Protein AF-A0A345RDY0-F1 (afdb_monomer)

pLDDT: mean 79.6, std 12.03, range [40.62, 91.75]

Secondary structure (DSSP, 8-state):
--SS----TTTTT---BTTBS-HHHHHHHHHHHHHHHHHHHHHH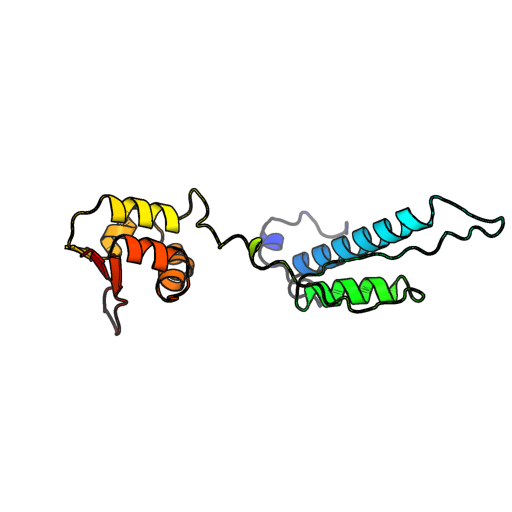TT-B-STT--B--------PPSSHHHHHHHHHHHHH-TT-----------GGGS---PPPTTSHHHHHHHHHHHSPSEEEEHHHHHHHTT--HHHIIIIIHHHHH-TTSHHHHHHHHTTEEEE---STTPPPEEEE-

Sequence (181 aa):
MAFRGRQEDEWFREPEFEEHADVRGEMQIRQISVSVIQAINRVQCRKVIDSAGNCSPTDVFILLPEGVAGEAVLHAIEMEMPHIRTKDWGFVLDESLKQKSKIRKGSAHEALLAYMQNQSPGEYAVAKIKSDLDLSDSLWKESVAKALRVADHPLTKDLATIKVNYIAGRGRGAKSRMVKL

Radius of gyration: 25.64 Å; Cα contacts (8 Å, |Δi|>4): 141; chains: 1; bounding box: 56×41×73 Å

Nearest PDB structures (foldseek):
  3gw6-assembly2_D  TM=1.322E-01  e=7.631E+00  Escherichia phage K1F

Structure (mmCIF, N/CA/C/O backbone):
data_AF-A0A345RDY0-F1
#
_entry.id   AF-A0A345RDY0-F1
#
loop_
_atom_site.group_PDB
_atom_site.id
_atom_site.type_symbol
_atom_site.label_atom_id
_atom_site.label_alt_id
_atom_site.label_comp_id
_atom_site.label_asym_id
_atom_site.label_entity_id
_atom_site.label_seq_id
_atom_site.pdbx_PDB_ins_code
_atom_site.Cartn_x
_atom_site.Cartn_y
_atom_site.Cartn_z
_atom_site.occupancy
_atom_site.B_iso_or_equiv
_atom_site.auth_seq_id
_atom_site.auth_comp_id
_atom_site.auth_asym_id
_atom_site.auth_atom_id
_atom_site.pdbx_PDB_model_num
ATOM 1 N N . MET A 1 1 ? 22.929 -21.747 -1.534 1.00 45.03 1 MET A N 1
ATOM 2 C CA . MET A 1 1 ? 22.051 -21.763 -0.340 1.00 45.03 1 MET A CA 1
ATOM 3 C C . MET A 1 1 ? 21.720 -23.203 0.087 1.00 45.03 1 MET A C 1
ATOM 5 O O . MET A 1 1 ? 20.557 -23.551 0.193 1.00 45.03 1 MET A O 1
ATOM 9 N N . ALA A 1 2 ? 22.723 -24.063 0.307 1.00 40.62 2 ALA A N 1
ATOM 10 C CA . ALA A 1 2 ? 22.503 -25.486 0.634 1.00 40.62 2 ALA A CA 1
ATOM 11 C C . ALA A 1 2 ? 23.371 -25.979 1.810 1.00 40.62 2 ALA A C 1
ATOM 13 O O . ALA A 1 2 ? 23.590 -27.174 1.957 1.00 40.62 2 ALA A O 1
ATOM 14 N N . PHE A 1 3 ? 23.906 -25.057 2.621 1.00 47.41 3 PHE A N 1
ATOM 15 C CA . PHE A 1 3 ? 24.917 -25.369 3.644 1.00 47.41 3 PHE A CA 1
ATOM 16 C C . PHE A 1 3 ? 24.537 -24.981 5.077 1.00 47.41 3 PHE A C 1
ATOM 18 O O . PHE A 1 3 ? 25.371 -25.055 5.974 1.00 47.41 3 PHE A O 1
ATOM 25 N N . ARG A 1 4 ? 23.284 -24.600 5.335 1.00 49.41 4 ARG A N 1
ATOM 26 C CA . ARG A 1 4 ? 22.759 -24.503 6.702 1.00 49.41 4 ARG A CA 1
ATOM 27 C C . ARG A 1 4 ? 21.483 -25.325 6.755 1.00 49.41 4 ARG A C 1
ATOM 29 O O . ARG A 1 4 ? 20.698 -25.266 5.814 1.00 49.41 4 ARG A O 1
ATOM 36 N N . GLY A 1 5 ? 21.375 -26.169 7.780 1.00 53.00 5 GLY A N 1
ATOM 37 C CA . GLY A 1 5 ? 20.290 -27.132 7.959 1.00 53.00 5 GLY A CA 1
ATOM 38 C C . GLY A 1 5 ? 18.901 -26.493 7.950 1.00 53.00 5 GLY A C 1
ATOM 39 O O . GLY A 1 5 ? 18.753 -25.287 7.779 1.00 53.00 5 GLY A O 1
ATOM 40 N N . ARG A 1 6 ? 17.881 -27.340 8.112 1.00 46.56 6 ARG A N 1
ATOM 41 C CA . ARG A 1 6 ? 16.455 -27.000 8.027 1.00 46.56 6 ARG A CA 1
ATOM 42 C C . ARG A 1 6 ? 16.152 -25.667 8.735 1.00 46.56 6 ARG A C 1
ATOM 44 O O . ARG A 1 6 ? 16.145 -25.610 9.957 1.00 46.56 6 ARG A O 1
ATOM 51 N N . GLN A 1 7 ? 15.943 -24.611 7.948 1.00 55.53 7 GLN A N 1
ATOM 52 C CA . GLN A 1 7 ? 15.520 -23.307 8.451 1.00 55.53 7 GLN A CA 1
ATOM 53 C C . GLN A 1 7 ? 14.081 -23.459 8.947 1.00 55.53 7 GLN A C 1
ATOM 55 O O . GLN A 1 7 ? 13.186 -23.767 8.160 1.00 55.53 7 GLN A O 1
ATOM 60 N N . GLU A 1 8 ? 13.877 -23.346 10.255 1.00 58.59 8 GLU A N 1
ATOM 61 C CA . GLU A 1 8 ? 12.541 -23.332 10.849 1.00 58.59 8 GLU A CA 1
ATOM 62 C C . GLU A 1 8 ? 11.880 -21.957 10.643 1.00 58.59 8 GLU A C 1
ATOM 64 O O . GLU A 1 8 ? 12.562 -20.960 10.389 1.00 58.59 8 GLU A O 1
ATOM 69 N N . ASP A 1 9 ? 10.546 -21.901 10.749 1.00 59.69 9 ASP A N 1
ATOM 70 C CA . ASP A 1 9 ? 9.697 -20.727 10.458 1.00 59.69 9 ASP A CA 1
ATOM 71 C C . ASP A 1 9 ? 10.042 -19.461 11.274 1.00 59.69 9 ASP A C 1
ATOM 73 O O . ASP A 1 9 ? 9.523 -18.376 11.004 1.00 59.69 9 ASP A O 1
ATOM 77 N N . GLU A 1 10 ? 10.916 -19.577 12.271 1.00 55.78 10 GLU A N 1
ATOM 78 C CA . GLU A 1 10 ? 11.433 -18.475 13.081 1.00 55.78 10 GLU A CA 1
ATOM 79 C C . GLU A 1 10 ? 12.288 -17.501 12.251 1.00 55.78 10 GLU A C 1
ATOM 81 O O . GLU A 1 10 ? 12.137 -16.289 12.383 1.00 55.78 10 GLU A O 1
ATOM 86 N N . TRP A 1 11 ? 13.044 -18.007 11.269 1.00 54.62 11 TRP A N 1
ATOM 87 C CA . TRP A 1 11 ? 13.773 -17.187 10.288 1.00 54.62 11 TRP A CA 1
ATOM 88 C C . TRP A 1 11 ? 12.846 -16.264 9.478 1.00 54.62 11 TRP A C 1
ATOM 90 O O . TRP A 1 11 ? 13.203 -15.145 9.124 1.00 54.62 11 TRP A O 1
ATOM 100 N N . PHE A 1 12 ? 11.614 -16.701 9.196 1.00 57.06 12 PHE A N 1
ATOM 101 C CA . PHE A 1 12 ? 10.635 -15.869 8.490 1.00 57.06 12 PHE A CA 1
ATOM 102 C C . PHE A 1 12 ? 10.115 -14.695 9.331 1.00 57.06 12 PHE A C 1
ATOM 104 O O . PHE A 1 12 ? 9.512 -13.777 8.762 1.00 57.06 12 PHE A O 1
ATOM 111 N N . ARG A 1 13 ? 10.299 -14.735 10.659 1.00 57.62 13 ARG A N 1
ATOM 112 C CA . ARG A 1 13 ? 9.854 -13.697 11.601 1.00 57.62 13 ARG A CA 1
ATOM 113 C C . ARG A 1 13 ? 10.919 -12.628 11.852 1.00 57.62 1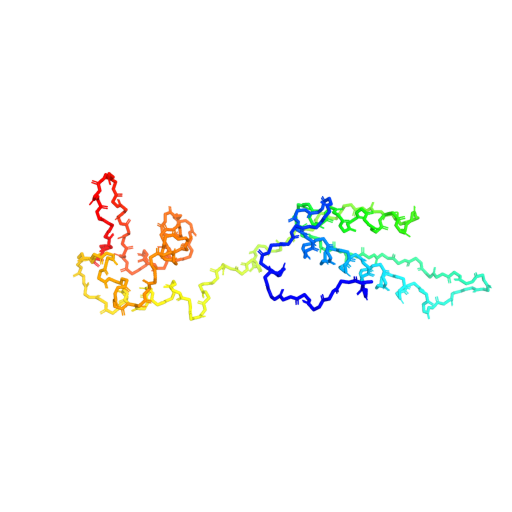3 ARG A C 1
ATOM 115 O O . ARG A 1 13 ? 10.545 -11.517 12.212 1.00 57.62 13 ARG A O 1
ATOM 122 N N . GLU A 1 14 ? 12.189 -12.934 11.596 1.00 61.53 14 GLU A N 1
ATOM 123 C CA . GLU A 1 14 ? 13.332 -12.026 11.750 1.00 61.53 14 GLU A CA 1
ATOM 124 C C . GLU A 1 14 ? 14.102 -11.942 10.417 1.00 61.53 14 GLU A C 1
ATOM 126 O O . GLU A 1 14 ? 15.042 -12.699 10.192 1.00 61.53 14 GLU A O 1
ATOM 131 N N . PRO A 1 15 ? 13.688 -11.063 9.483 1.00 60.12 15 PRO A N 1
ATOM 132 C CA . PRO A 1 15 ? 14.211 -11.029 8.116 1.00 60.12 15 PRO A CA 1
ATOM 133 C C . PRO A 1 15 ? 15.573 -10.323 7.987 1.00 60.12 15 PRO A C 1
ATOM 135 O O . PRO A 1 15 ? 15.928 -9.918 6.879 1.00 60.12 15 PRO A O 1
ATOM 138 N N . GLU A 1 16 ? 16.323 -10.160 9.079 1.00 62.09 16 GLU A N 1
ATOM 139 C CA . GLU A 1 16 ? 17.667 -9.580 9.057 1.00 62.09 16 GLU A CA 1
ATOM 140 C C . GLU A 1 16 ? 18.68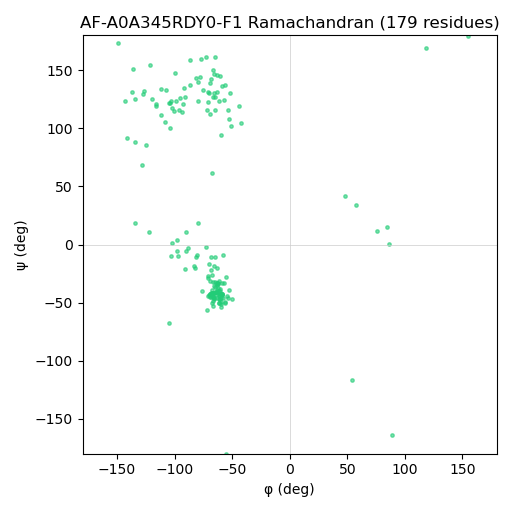8 -10.637 8.607 1.00 62.09 16 GLU A C 1
ATOM 142 O O . GLU A 1 16 ? 18.818 -11.705 9.208 1.00 62.09 16 GLU A O 1
ATOM 147 N N . PHE A 1 17 ? 19.440 -10.353 7.544 1.00 62.75 17 PHE A N 1
ATOM 148 C CA . PHE A 1 17 ? 20.533 -11.213 7.084 1.00 62.75 17 PHE A CA 1
ATOM 149 C C . PHE A 1 17 ? 21.690 -10.370 6.572 1.00 62.75 17 PHE A C 1
ATOM 151 O O . PHE A 1 17 ? 21.535 -9.598 5.625 1.00 62.75 17 PHE A O 1
ATOM 158 N N . GLU A 1 18 ? 22.865 -10.588 7.158 1.00 71.62 18 GLU A N 1
ATOM 159 C CA . GLU A 1 18 ? 24.101 -9.889 6.794 1.00 71.62 18 GLU A CA 1
ATOM 160 C C . GLU A 1 18 ? 23.914 -8.361 6.847 1.00 71.62 18 GLU A C 1
ATOM 162 O O . GLU A 1 18 ? 23.659 -7.823 7.921 1.00 71.62 18 GLU A O 1
ATOM 167 N N . GLU A 1 19 ? 24.035 -7.659 5.720 1.00 71.44 19 GLU A N 1
ATOM 168 C CA . GLU A 1 19 ? 23.883 -6.198 5.636 1.00 71.44 19 GLU A CA 1
ATOM 169 C C . GLU A 1 19 ? 22.428 -5.750 5.398 1.00 71.44 19 GLU A C 1
ATOM 171 O O . GLU A 1 19 ? 22.141 -4.553 5.348 1.00 71.44 19 GLU A O 1
ATOM 176 N N . HIS A 1 20 ? 21.492 -6.690 5.240 1.00 66.88 20 HIS A N 1
ATOM 177 C CA . HIS A 1 20 ? 20.107 -6.401 4.879 1.00 66.88 20 HIS A CA 1
ATOM 178 C C . HIS A 1 20 ? 19.179 -6.494 6.092 1.00 66.88 20 HIS A C 1
ATOM 180 O O . HIS A 1 20 ? 18.988 -7.569 6.657 1.00 66.88 20 HIS A O 1
ATOM 186 N N . ALA A 1 21 ? 18.546 -5.369 6.437 1.00 67.88 21 ALA A N 1
ATOM 187 C CA . ALA A 1 21 ? 17.558 -5.292 7.516 1.00 67.88 21 ALA A CA 1
ATOM 188 C C . ALA A 1 21 ? 16.226 -6.000 7.178 1.00 67.88 21 ALA A C 1
ATOM 190 O O . ALA A 1 21 ? 15.519 -6.463 8.067 1.00 67.88 21 ALA A O 1
ATOM 191 N N . ASP A 1 22 ? 15.876 -6.091 5.889 1.00 75.44 22 ASP A N 1
ATOM 192 C CA . ASP A 1 22 ? 14.719 -6.851 5.403 1.00 75.44 22 ASP A CA 1
ATOM 193 C C . ASP A 1 22 ? 15.053 -7.548 4.080 1.00 75.44 22 ASP A C 1
ATOM 195 O O . ASP A 1 22 ? 14.876 -7.017 2.980 1.00 75.44 22 ASP A O 1
ATOM 199 N N . VAL A 1 23 ? 15.520 -8.786 4.190 1.00 77.19 23 VAL A N 1
ATOM 200 C CA . VAL A 1 23 ? 15.872 -9.622 3.036 1.00 77.19 23 VAL A CA 1
ATOM 201 C C . VAL A 1 23 ? 14.674 -9.89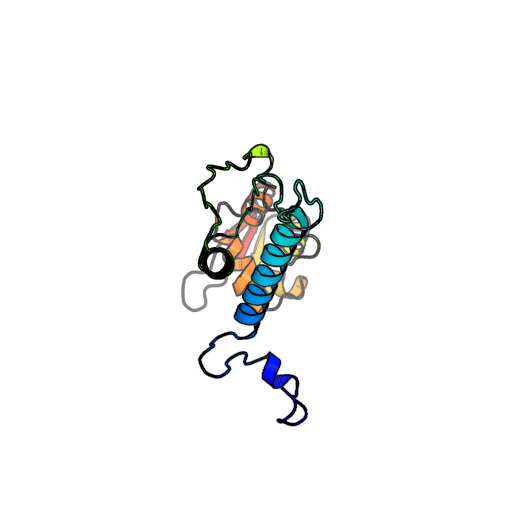4 2.141 1.00 77.19 23 VAL A C 1
ATOM 203 O O . VAL A 1 23 ? 14.834 -10.050 0.932 1.00 77.19 23 VAL A O 1
ATOM 206 N N . ARG A 1 24 ? 13.462 -9.975 2.700 1.00 78.38 24 ARG A N 1
ATOM 207 C CA . ARG A 1 24 ? 12.269 -10.289 1.908 1.00 78.38 24 ARG A CA 1
ATOM 208 C C . ARG A 1 24 ? 11.918 -9.117 1.006 1.00 78.38 24 ARG A C 1
ATOM 210 O O . ARG A 1 24 ? 11.652 -9.340 -0.176 1.00 78.38 24 ARG A O 1
ATOM 217 N N . GLY A 1 25 ? 11.966 -7.901 1.549 1.00 78.69 25 GLY A N 1
ATOM 218 C CA . GLY A 1 25 ? 11.811 -6.669 0.781 1.00 78.69 25 GLY A CA 1
ATOM 219 C C . GLY A 1 25 ? 12.836 -6.578 -0.350 1.00 78.69 25 GLY A C 1
ATOM 220 O O . GLY A 1 25 ? 12.466 -6.406 -1.512 1.00 78.69 25 GLY A O 1
ATOM 221 N N . GLU A 1 26 ? 14.110 -6.814 -0.037 1.00 80.88 26 GLU A N 1
ATOM 222 C CA . GLU A 1 26 ? 15.203 -6.805 -1.017 1.00 80.88 26 GLU A CA 1
ATOM 223 C C . GLU A 1 26 ? 15.033 -7.862 -2.118 1.00 80.88 26 GLU A C 1
ATOM 225 O O . GLU A 1 26 ? 15.143 -7.563 -3.310 1.00 80.88 26 GLU A O 1
ATOM 230 N N . MET A 1 27 ? 14.711 -9.107 -1.753 1.00 83.94 27 MET A N 1
ATOM 231 C CA . MET A 1 27 ? 14.458 -10.176 -2.724 1.00 83.94 27 MET A CA 1
ATOM 232 C C . MET A 1 27 ? 13.275 -9.841 -3.633 1.00 83.94 27 MET A C 1
ATOM 234 O O . MET A 1 27 ? 13.337 -10.099 -4.837 1.00 83.94 27 MET A O 1
ATOM 238 N N . GLN A 1 28 ? 12.215 -9.249 -3.081 1.00 85.81 28 GLN A N 1
ATOM 239 C CA . GLN A 1 28 ? 11.047 -8.842 -3.851 1.00 85.81 28 GLN A CA 1
ATOM 240 C C . GLN A 1 28 ? 11.394 -7.737 -4.854 1.00 85.81 28 GLN A C 1
ATOM 242 O O . GLN A 1 28 ? 11.025 -7.849 -6.024 1.00 85.81 28 GLN A O 1
ATOM 247 N N . ILE A 1 29 ? 12.140 -6.711 -4.434 1.00 85.81 29 ILE A N 1
ATOM 248 C CA . ILE A 1 29 ? 12.603 -5.632 -5.319 1.00 85.81 29 ILE A CA 1
ATOM 249 C C . ILE A 1 29 ? 13.464 -6.209 -6.444 1.00 85.81 29 ILE A C 1
ATOM 251 O O . ILE A 1 29 ? 13.177 -5.974 -7.616 1.00 85.81 29 ILE A O 1
ATOM 255 N N . ARG A 1 30 ? 14.455 -7.049 -6.118 1.00 86.12 30 ARG A N 1
ATOM 256 C CA . ARG A 1 30 ? 15.316 -7.693 -7.124 1.00 86.12 30 ARG A CA 1
ATOM 257 C C . ARG A 1 30 ? 14.519 -8.538 -8.112 1.00 86.12 30 ARG A C 1
ATOM 259 O O . ARG A 1 30 ? 14.774 -8.484 -9.314 1.00 86.12 30 ARG A O 1
ATOM 266 N N . GLN A 1 31 ? 13.542 -9.305 -7.631 1.00 89.38 31 GLN A N 1
ATOM 267 C CA . GLN A 1 31 ? 12.686 -10.114 -8.494 1.00 89.38 31 GLN A CA 1
ATOM 268 C C . GLN A 1 31 ? 11.858 -9.246 -9.451 1.00 89.38 31 GLN A C 1
ATOM 270 O O . GLN A 1 31 ? 11.723 -9.597 -10.629 1.00 89.38 31 GLN A O 1
ATOM 275 N N . ILE A 1 32 ? 11.319 -8.122 -8.968 1.00 88.62 32 ILE A N 1
ATOM 276 C CA . ILE A 1 32 ? 10.601 -7.152 -9.803 1.00 88.62 32 ILE A CA 1
ATOM 277 C C . ILE A 1 32 ? 11.548 -6.586 -10.865 1.00 88.62 32 ILE A C 1
ATOM 279 O O . ILE A 1 32 ? 11.218 -6.664 -12.048 1.00 88.62 32 ILE A O 1
ATOM 283 N N . SER A 1 33 ? 12.738 -6.116 -10.480 1.00 89.19 33 SER A N 1
ATOM 284 C CA . SER A 1 33 ? 13.732 -5.564 -11.410 1.00 89.19 33 SER A CA 1
ATOM 285 C C . SER A 1 33 ? 14.097 -6.552 -12.517 1.00 89.19 33 SER A C 1
ATOM 287 O O . SER A 1 33 ? 13.979 -6.227 -13.698 1.00 89.19 33 SER A O 1
ATOM 289 N N . VAL A 1 34 ? 14.445 -7.795 -12.161 1.00 91.75 34 VAL A N 1
ATOM 290 C CA . VAL A 1 34 ? 14.760 -8.850 -13.141 1.00 91.75 34 VAL A CA 1
ATOM 291 C C . VAL A 1 34 ? 13.574 -9.101 -14.070 1.00 91.75 34 VAL A C 1
ATOM 293 O O . VAL A 1 34 ? 13.753 -9.217 -15.281 1.00 91.75 34 VAL A O 1
ATOM 296 N N . SER A 1 35 ? 12.355 -9.162 -13.534 1.00 90.62 35 SER A N 1
ATOM 297 C CA . SER A 1 35 ? 11.156 -9.412 -14.341 1.00 90.62 35 SER A CA 1
ATOM 298 C C . SER A 1 35 ? 10.893 -8.289 -15.346 1.00 90.62 35 SER A C 1
ATOM 300 O O . SER A 1 35 ? 10.559 -8.570 -16.498 1.00 90.62 35 SER A O 1
ATOM 302 N N . VAL A 1 36 ? 11.084 -7.031 -14.937 1.00 89.38 36 VAL A N 1
ATOM 303 C CA . VAL A 1 36 ? 10.930 -5.856 -15.806 1.00 89.38 36 VAL A CA 1
ATOM 304 C C . VAL A 1 36 ? 12.001 -5.843 -16.896 1.00 89.38 36 VAL A C 1
ATOM 306 O O . VAL A 1 36 ? 11.656 -5.744 -18.071 1.00 89.38 36 VAL A O 1
ATOM 309 N N . ILE A 1 37 ? 13.275 -6.038 -16.546 1.00 89.19 37 ILE A N 1
ATOM 310 C CA . ILE A 1 37 ? 14.384 -6.096 -17.516 1.00 89.19 37 ILE A CA 1
ATOM 311 C C . ILE A 1 37 ? 14.140 -7.204 -18.545 1.00 89.19 37 ILE A C 1
ATOM 313 O O . ILE A 1 37 ? 14.245 -6.991 -19.753 1.00 89.19 37 ILE A O 1
ATOM 317 N N . GLN A 1 38 ? 13.735 -8.391 -18.086 1.00 88.88 38 GLN A N 1
ATOM 318 C CA . GLN A 1 38 ? 13.397 -9.502 -18.973 1.00 88.88 38 GLN A CA 1
ATOM 319 C C . GLN A 1 38 ? 12.195 -9.185 -19.869 1.00 88.88 38 GLN A C 1
ATOM 321 O O . GLN A 1 38 ? 12.165 -9.618 -21.021 1.00 88.88 38 GLN A O 1
ATOM 326 N N . ALA A 1 39 ? 11.207 -8.431 -19.382 1.00 88.56 39 ALA A N 1
ATOM 327 C CA . ALA A 1 39 ? 10.090 -7.979 -20.203 1.00 88.56 39 ALA A CA 1
ATOM 328 C C . ALA A 1 39 ? 10.552 -7.009 -21.303 1.00 88.56 39 ALA A C 1
ATOM 330 O O . ALA A 1 39 ? 10.200 -7.223 -22.463 1.00 88.56 39 ALA A O 1
ATOM 331 N N . ILE A 1 40 ? 11.392 -6.019 -20.973 1.00 86.56 40 ILE A N 1
ATOM 332 C CA . ILE A 1 40 ? 11.962 -5.069 -21.944 1.00 86.56 40 ILE A CA 1
ATOM 333 C C . ILE A 1 40 ? 12.769 -5.826 -23.011 1.00 86.56 40 ILE A C 1
ATOM 335 O O . ILE A 1 40 ? 12.497 -5.700 -24.208 1.00 86.56 40 ILE A O 1
ATOM 339 N N . ASN A 1 41 ? 13.684 -6.702 -22.586 1.00 83.38 41 ASN A N 1
ATOM 340 C CA . ASN A 1 41 ? 14.509 -7.501 -23.494 1.00 83.38 41 ASN A CA 1
ATOM 341 C C . ASN A 1 41 ? 13.666 -8.438 -24.374 1.00 83.38 41 ASN A C 1
ATOM 343 O O . ASN A 1 41 ? 13.981 -8.648 -25.541 1.00 83.38 41 ASN A O 1
ATOM 347 N N . ARG A 1 42 ? 12.546 -8.977 -23.873 1.00 82.75 42 ARG A N 1
ATOM 348 C CA . ARG A 1 42 ? 11.642 -9.815 -24.683 1.00 82.75 42 ARG A CA 1
ATOM 349 C C . ARG A 1 42 ? 10.903 -9.041 -25.767 1.00 82.75 42 ARG A C 1
ATOM 351 O O . ARG A 1 42 ? 10.594 -9.646 -26.794 1.00 82.75 42 ARG A O 1
ATOM 358 N N . VAL A 1 43 ? 10.601 -7.761 -25.549 1.00 75.88 43 VAL A N 1
ATOM 359 C CA . VAL A 1 43 ? 10.019 -6.905 -26.595 1.00 75.88 43 VAL A CA 1
ATOM 360 C C . VAL A 1 43 ? 11.056 -6.648 -27.688 1.00 75.88 43 VAL A C 1
ATOM 362 O O . VAL A 1 43 ? 10.731 -6.773 -28.867 1.00 75.88 43 VAL A O 1
ATOM 365 N N . GLN A 1 44 ? 12.310 -6.388 -27.305 1.00 66.25 44 GLN A N 1
ATOM 366 C CA . GLN A 1 44 ? 13.395 -6.114 -28.246 1.00 66.25 44 GLN A CA 1
ATOM 367 C C . GLN A 1 44 ? 13.839 -7.373 -29.013 1.00 66.25 44 GLN A C 1
ATOM 369 O O . GLN A 1 44 ? 13.768 -7.401 -30.235 1.00 66.25 44 GLN A O 1
ATOM 374 N N . CYS A 1 45 ? 14.244 -8.456 -28.349 1.00 63.25 45 CYS A N 1
ATOM 375 C CA . CYS A 1 45 ? 14.987 -9.563 -28.978 1.00 63.25 45 CYS A CA 1
ATOM 376 C C . CYS A 1 45 ? 14.186 -10.486 -29.921 1.00 63.25 45 CYS A C 1
ATOM 378 O O . CYS A 1 45 ? 14.754 -11.429 -30.467 1.00 63.25 45 CYS A O 1
ATOM 380 N N . ARG A 1 46 ? 12.871 -10.296 -30.101 1.00 65.56 46 ARG A N 1
ATOM 381 C CA . ARG A 1 46 ? 12.026 -11.254 -30.851 1.00 65.56 46 ARG A CA 1
ATOM 382 C C . ARG A 1 46 ? 11.774 -10.887 -32.312 1.00 65.56 46 ARG A C 1
ATOM 384 O O . ARG A 1 46 ? 11.238 -11.716 -33.044 1.00 65.56 46 ARG A O 1
ATOM 391 N N . LYS A 1 47 ? 12.136 -9.676 -32.742 1.00 67.31 47 LYS A N 1
ATOM 392 C CA . LYS A 1 47 ? 12.005 -9.233 -34.137 1.00 67.31 47 LYS A CA 1
ATOM 393 C C . LYS A 1 47 ? 13.284 -8.543 -34.581 1.00 67.31 47 LYS A C 1
ATOM 395 O O . LYS A 1 47 ? 13.421 -7.330 -34.458 1.00 67.31 47 LYS A O 1
ATOM 400 N N . VAL A 1 48 ? 14.201 -9.354 -35.093 1.00 74.06 48 VAL A N 1
ATOM 401 C CA . VAL A 1 48 ? 15.412 -8.866 -35.745 1.00 74.06 48 VAL A CA 1
ATOM 402 C C . VAL A 1 48 ? 15.014 -8.142 -37.029 1.00 74.06 48 VAL A C 1
ATOM 404 O O . VAL A 1 48 ? 14.270 -8.694 -37.842 1.00 74.06 48 VAL A O 1
ATOM 407 N N . ILE A 1 49 ? 15.477 -6.905 -37.189 1.00 80.12 49 ILE A N 1
ATOM 408 C CA . ILE A 1 49 ? 15.160 -6.061 -38.350 1.00 80.12 49 ILE A CA 1
ATOM 409 C C . ILE A 1 49 ? 16.294 -5.975 -39.374 1.00 80.12 49 ILE A C 1
ATOM 411 O O . ILE A 1 49 ? 16.075 -5.465 -40.470 1.00 80.12 49 ILE A O 1
ATOM 415 N N . ASP A 1 50 ? 17.486 -6.482 -39.051 1.00 80.00 50 ASP A N 1
ATOM 416 C CA . ASP A 1 50 ? 18.633 -6.491 -39.957 1.00 80.00 50 ASP A CA 1
ATOM 417 C C . ASP A 1 50 ? 19.578 -7.683 -39.733 1.00 80.00 50 ASP A C 1
ATOM 419 O O . ASP A 1 50 ? 19.444 -8.469 -38.799 1.00 80.00 50 ASP A O 1
ATOM 423 N N . SER A 1 51 ? 20.571 -7.827 -40.610 1.00 79.88 51 SER A N 1
ATOM 424 C CA . SER A 1 51 ? 21.585 -8.883 -40.520 1.00 79.88 51 SER A CA 1
ATOM 425 C C . SER A 1 51 ? 22.544 -8.732 -39.333 1.00 79.88 51 SER A C 1
ATOM 427 O O . SER A 1 51 ? 23.320 -9.648 -39.073 1.00 79.88 51 SER A O 1
ATOM 429 N N . ALA A 1 52 ? 22.525 -7.590 -38.640 1.00 80.12 52 ALA A N 1
ATOM 430 C CA . ALA A 1 52 ? 23.353 -7.323 -37.468 1.00 80.12 52 ALA A CA 1
ATOM 431 C C . ALA A 1 52 ? 22.663 -7.734 -36.154 1.00 80.12 52 ALA A C 1
ATOM 433 O O . ALA A 1 52 ? 23.296 -7.693 -35.101 1.00 80.12 52 ALA A O 1
ATOM 434 N N . GLY A 1 53 ? 21.396 -8.164 -36.203 1.00 72.06 53 GLY A N 1
ATOM 435 C CA . GLY A 1 53 ? 20.650 -8.562 -35.011 1.00 72.06 53 GLY A CA 1
ATOM 436 C C . GLY A 1 53 ? 19.991 -7.393 -34.281 1.00 72.06 53 GLY A C 1
ATOM 437 O O . GLY A 1 53 ? 19.589 -7.563 -33.132 1.00 72.06 53 GLY A O 1
ATOM 438 N N . ASN A 1 54 ? 19.875 -6.221 -34.915 1.00 75.12 54 ASN A N 1
ATOM 439 C CA . ASN A 1 54 ? 19.246 -5.063 -34.290 1.00 75.12 54 ASN A CA 1
ATOM 440 C C . ASN A 1 54 ? 17.727 -5.229 -34.202 1.00 75.12 54 ASN A C 1
ATOM 442 O O . ASN A 1 54 ? 17.104 -6.006 -34.935 1.00 75.12 54 ASN A O 1
ATOM 446 N N . CYS A 1 55 ? 17.130 -4.432 -33.320 1.00 77.56 55 CYS A N 1
ATOM 447 C CA . CYS A 1 55 ? 15.698 -4.412 -33.048 1.00 77.56 55 CYS A CA 1
ATOM 448 C C . CYS A 1 55 ? 15.140 -3.009 -33.313 1.00 77.56 55 CYS A C 1
ATOM 450 O O . CYS A 1 55 ? 15.866 -2.016 -33.229 1.00 77.56 55 CYS A O 1
ATOM 452 N N . SER A 1 56 ? 13.846 -2.905 -33.626 1.00 79.88 56 SER A N 1
ATOM 453 C CA . SER A 1 56 ? 13.204 -1.598 -33.805 1.00 79.88 56 SER A CA 1
ATOM 454 C C . SER A 1 56 ? 13.269 -0.753 -32.524 1.00 79.88 56 SER A C 1
ATOM 456 O O . SER A 1 56 ? 13.109 -1.302 -31.427 1.00 79.88 56 SER A O 1
ATOM 458 N N . PRO A 1 57 ? 13.423 0.581 -32.641 1.00 82.94 57 PRO A N 1
ATOM 459 C CA . PRO A 1 57 ? 13.251 1.487 -31.512 1.00 82.94 57 PRO A CA 1
ATOM 460 C C . PRO A 1 57 ? 11.910 1.226 -30.821 1.00 82.94 57 PRO A C 1
ATOM 462 O O . PRO A 1 57 ? 10.881 1.102 -31.484 1.00 82.94 57 PRO A O 1
ATOM 465 N N . THR A 1 58 ? 11.941 1.087 -29.499 1.00 83.00 58 THR A N 1
ATOM 466 C CA . THR A 1 58 ? 10.772 0.744 -28.686 1.00 83.00 58 THR A CA 1
ATOM 467 C C . THR A 1 58 ? 10.740 1.653 -27.471 1.00 83.00 58 THR A C 1
ATOM 469 O O . THR A 1 58 ? 11.702 1.680 -26.704 1.00 83.00 58 THR A O 1
ATOM 472 N N . ASP A 1 59 ? 9.616 2.334 -27.278 1.00 87.88 59 ASP A N 1
ATOM 473 C CA . ASP A 1 59 ? 9.343 3.104 -26.070 1.00 87.88 59 ASP A CA 1
ATOM 474 C C . ASP A 1 59 ? 8.611 2.225 -25.050 1.00 87.88 59 ASP A C 1
ATOM 476 O O . ASP A 1 59 ? 7.668 1.504 -25.390 1.00 87.88 59 ASP A O 1
ATOM 480 N N . VAL A 1 60 ? 9.046 2.277 -23.790 1.00 86.81 60 VAL A N 1
ATOM 481 C CA . VAL A 1 60 ? 8.439 1.527 -22.684 1.00 86.81 60 VAL A CA 1
ATOM 482 C C . VAL A 1 60 ? 7.943 2.515 -21.638 1.00 86.81 60 VAL A C 1
ATOM 484 O O . VAL A 1 60 ? 8.709 3.331 -21.135 1.00 86.81 60 VAL A O 1
ATOM 487 N N . PHE A 1 61 ? 6.660 2.420 -21.295 1.00 88.75 61 PHE A N 1
ATOM 488 C CA . PHE A 1 61 ? 6.034 3.232 -20.255 1.00 88.75 61 PHE A CA 1
ATOM 489 C C . PHE A 1 61 ? 5.847 2.380 -19.003 1.00 88.75 61 PHE A C 1
ATOM 491 O O . PHE A 1 61 ? 5.190 1.338 -19.054 1.00 88.75 61 PHE A O 1
ATOM 498 N N . ILE A 1 62 ? 6.434 2.809 -17.887 1.00 87.06 62 ILE A N 1
ATOM 499 C CA . ILE A 1 62 ? 6.411 2.073 -16.620 1.00 87.06 62 ILE A CA 1
ATOM 500 C C . ILE A 1 62 ? 5.908 3.012 -15.529 1.00 87.06 62 ILE A C 1
ATOM 502 O O . ILE A 1 62 ? 6.414 4.119 -15.378 1.00 87.06 62 ILE A O 1
ATOM 506 N N . LEU A 1 63 ? 4.920 2.553 -14.763 1.00 88.06 63 LEU A N 1
ATOM 507 C CA . LEU A 1 63 ? 4.503 3.201 -13.524 1.00 88.06 63 LEU A CA 1
ATOM 508 C C . LEU A 1 63 ? 5.210 2.500 -12.367 1.00 88.06 63 LEU A C 1
ATOM 510 O O . LEU A 1 63 ? 4.983 1.312 -12.132 1.00 88.06 63 LEU A O 1
ATOM 514 N N . LEU A 1 64 ? 6.076 3.230 -11.670 1.00 85.12 64 LEU A N 1
ATOM 515 C CA . LEU A 1 64 ? 6.791 2.734 -10.499 1.00 85.12 64 LEU A CA 1
ATOM 516 C C . LEU A 1 64 ? 6.110 3.232 -9.215 1.00 85.12 64 LEU A C 1
ATOM 518 O O . LEU A 1 64 ? 5.537 4.323 -9.215 1.00 85.12 64 LEU A O 1
ATOM 522 N N . PRO A 1 65 ? 6.132 2.443 -8.125 1.00 81.88 65 PRO A N 1
ATOM 523 C CA . PRO A 1 65 ? 5.671 2.919 -6.828 1.00 81.88 65 PRO A CA 1
ATOM 524 C C . PRO A 1 65 ? 6.551 4.078 -6.348 1.00 81.88 65 PRO A C 1
ATOM 526 O O . PRO A 1 65 ? 7.756 4.083 -6.586 1.00 81.88 65 PRO A O 1
ATOM 529 N N . GLU A 1 66 ? 5.961 5.042 -5.646 1.00 78.75 66 GLU A N 1
ATOM 530 C CA . GLU A 1 66 ? 6.724 6.145 -5.059 1.00 78.75 66 GLU A CA 1
ATOM 531 C C . GLU A 1 66 ? 7.678 5.652 -3.956 1.00 78.75 66 GLU A C 1
ATOM 533 O O . GLU A 1 66 ? 7.367 4.727 -3.197 1.00 78.75 66 GLU A O 1
ATOM 538 N N . GLY A 1 67 ? 8.831 6.315 -3.842 1.00 84.50 67 GLY A N 1
ATOM 539 C CA . GLY A 1 67 ? 9.827 6.077 -2.801 1.00 84.50 67 GLY A CA 1
ATOM 540 C C . GLY A 1 67 ? 10.874 5.014 -3.146 1.00 84.50 67 GLY A C 1
ATOM 541 O O . GLY A 1 67 ? 11.047 4.616 -4.298 1.00 84.50 67 GLY A O 1
ATOM 542 N N . VAL A 1 68 ? 11.569 4.545 -2.105 1.00 83.81 68 VAL A N 1
ATOM 543 C CA . VAL A 1 68 ? 12.808 3.744 -2.192 1.00 83.81 68 VAL A CA 1
ATOM 544 C C . VAL A 1 68 ? 12.672 2.515 -3.093 1.00 83.81 68 VAL A C 1
ATOM 546 O O . VAL A 1 68 ? 13.583 2.196 -3.850 1.00 83.81 68 VAL A O 1
ATOM 549 N N . ALA A 1 69 ? 11.526 1.830 -3.054 1.00 81.69 69 ALA A N 1
ATOM 550 C CA . ALA A 1 69 ? 11.309 0.633 -3.861 1.00 81.69 69 ALA A CA 1
ATOM 551 C C . ALA A 1 69 ? 11.267 0.935 -5.370 1.00 81.69 69 ALA A C 1
ATOM 553 O O . ALA A 1 69 ? 11.832 0.178 -6.157 1.00 81.69 69 ALA A O 1
ATOM 554 N N . GLY A 1 70 ? 10.615 2.027 -5.783 1.00 86.44 70 GLY A N 1
ATOM 555 C CA . GLY A 1 70 ? 10.563 2.426 -7.191 1.00 86.44 70 GLY A CA 1
ATOM 556 C C . GLY A 1 70 ? 11.919 2.903 -7.695 1.00 86.44 70 GLY A C 1
ATOM 557 O O . GLY A 1 70 ? 12.356 2.488 -8.767 1.00 86.44 70 GLY A O 1
ATOM 558 N N . GLU A 1 71 ? 12.614 3.702 -6.886 1.00 89.50 71 GLU A N 1
ATOM 559 C CA . GLU A 1 71 ? 13.968 4.181 -7.183 1.00 89.50 71 GLU A CA 1
ATOM 560 C C . GLU A 1 71 ? 14.962 3.022 -7.330 1.00 89.50 71 GLU A C 1
ATOM 562 O O . GLU A 1 71 ? 15.742 2.999 -8.280 1.00 89.50 71 GLU A O 1
ATOM 567 N N . ALA A 1 72 ? 14.885 2.012 -6.458 1.00 89.06 72 ALA A N 1
ATOM 568 C CA . ALA A 1 72 ? 15.729 0.822 -6.540 1.00 89.06 72 ALA A CA 1
ATOM 569 C C . ALA A 1 72 ? 15.483 0.010 -7.824 1.00 89.06 72 ALA A C 1
ATOM 571 O O . ALA A 1 72 ? 16.431 -0.486 -8.438 1.00 89.06 72 ALA A O 1
ATOM 572 N N . VAL A 1 73 ? 14.224 -0.109 -8.263 1.00 88.81 73 VAL A N 1
ATOM 573 C CA . VAL A 1 73 ? 13.890 -0.775 -9.532 1.00 88.81 73 VAL A CA 1
ATOM 574 C C . VAL A 1 73 ? 14.418 0.022 -10.723 1.00 88.81 73 VAL A C 1
ATOM 576 O O . VAL A 1 73 ? 15.021 -0.568 -11.619 1.00 88.81 73 VAL A O 1
ATOM 579 N N . LEU A 1 74 ? 14.235 1.347 -10.731 1.00 90.75 74 LEU A N 1
ATOM 580 C CA . LEU A 1 74 ? 14.744 2.205 -11.802 1.00 90.75 74 LEU A CA 1
ATOM 581 C C . LEU A 1 74 ? 16.271 2.125 -11.898 1.00 90.75 74 LEU A C 1
ATOM 583 O O . LEU A 1 74 ? 16.809 1.897 -12.979 1.00 90.75 74 LEU A O 1
ATOM 587 N N . HIS A 1 75 ? 16.953 2.217 -10.757 1.00 91.31 75 HIS A N 1
ATOM 588 C CA . HIS A 1 75 ? 18.404 2.111 -10.689 1.00 91.31 75 HIS A CA 1
ATOM 589 C C . HIS A 1 75 ? 18.908 0.761 -11.218 1.00 91.31 75 HIS A C 1
ATOM 591 O O . HIS A 1 75 ? 19.858 0.714 -11.996 1.00 91.31 75 HIS A O 1
ATOM 597 N N . ALA A 1 76 ? 18.244 -0.343 -10.863 1.00 90.19 76 ALA A N 1
ATOM 598 C CA . ALA A 1 76 ? 18.596 -1.665 -11.376 1.00 90.19 76 ALA A CA 1
ATOM 599 C C . ALA A 1 76 ? 18.444 -1.767 -12.906 1.00 90.19 76 ALA A C 1
ATOM 601 O O . ALA A 1 76 ? 19.272 -2.398 -13.560 1.00 90.19 76 ALA A O 1
ATOM 602 N N . ILE A 1 77 ? 17.417 -1.135 -13.486 1.00 89.69 77 ILE A N 1
ATOM 603 C CA . ILE A 1 77 ? 17.226 -1.096 -14.944 1.00 89.69 77 ILE A CA 1
ATOM 604 C C . ILE A 1 77 ? 18.356 -0.307 -15.610 1.00 89.69 77 ILE A C 1
ATOM 606 O O . ILE A 1 77 ? 18.921 -0.782 -16.589 1.00 89.69 77 ILE A O 1
ATOM 610 N N . GLU A 1 78 ? 18.708 0.867 -15.088 1.00 90.94 78 GLU A N 1
ATOM 611 C CA . GLU A 1 78 ? 19.763 1.717 -15.660 1.00 90.94 78 GLU A CA 1
ATOM 612 C C . GLU A 1 78 ? 21.147 1.061 -15.588 1.00 90.94 78 GLU A C 1
ATOM 614 O O . GLU A 1 78 ? 21.932 1.168 -16.531 1.00 90.94 78 GLU A O 1
ATOM 619 N N . MET A 1 79 ? 21.422 0.328 -14.506 1.00 91.69 79 MET A N 1
ATOM 620 C CA . MET A 1 79 ? 22.662 -0.430 -14.330 1.00 91.69 79 MET A CA 1
ATOM 621 C C . MET A 1 79 ? 22.792 -1.590 -15.325 1.00 91.69 79 MET A C 1
ATOM 623 O O . MET A 1 79 ? 23.855 -1.783 -15.914 1.00 91.69 79 MET A O 1
ATOM 627 N N . GLU A 1 80 ? 21.722 -2.360 -15.530 1.00 89.06 80 GLU A N 1
ATOM 628 C CA . GLU A 1 80 ? 21.725 -3.527 -16.426 1.00 89.06 80 GLU A CA 1
ATOM 629 C C . GLU A 1 80 ? 21.519 -3.143 -17.903 1.00 89.06 80 GLU A C 1
ATOM 631 O O . GLU A 1 80 ? 21.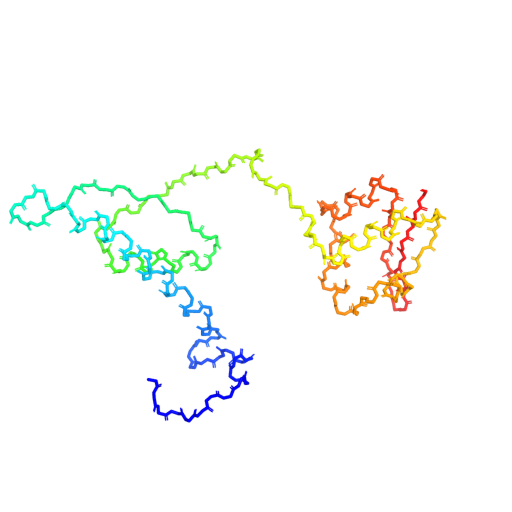859 -3.907 -18.808 1.00 89.06 80 GLU A O 1
ATOM 636 N N . MET A 1 81 ? 20.966 -1.956 -18.174 1.00 85.94 81 MET A N 1
ATOM 637 C CA . MET A 1 81 ? 20.644 -1.465 -19.517 1.00 85.94 81 MET A CA 1
ATOM 638 C C . MET A 1 81 ? 21.238 -0.065 -19.766 1.00 85.94 81 MET A C 1
ATOM 640 O O . MET A 1 81 ? 20.493 0.897 -19.958 1.00 85.94 81 MET A O 1
ATOM 644 N N . PRO A 1 82 ? 22.573 0.077 -19.865 1.00 83.75 82 PRO A N 1
ATOM 645 C CA . PRO A 1 82 ? 23.264 1.376 -19.872 1.00 83.75 82 PRO A CA 1
ATOM 646 C C . PRO A 1 82 ? 22.955 2.284 -21.077 1.00 83.75 82 PRO A C 1
ATOM 648 O O . PRO A 1 82 ? 23.339 3.451 -21.097 1.00 83.75 82 PRO A O 1
ATOM 651 N N . HIS A 1 83 ? 22.291 1.766 -22.112 1.00 84.12 83 HIS A N 1
ATOM 652 C CA . HIS A 1 83 ? 21.909 2.526 -23.307 1.00 84.12 83 HIS A CA 1
ATOM 653 C C . HIS A 1 83 ? 20.432 2.942 -23.326 1.00 84.12 83 HIS A C 1
ATOM 655 O O . HIS A 1 83 ? 19.985 3.556 -24.300 1.00 84.12 83 HIS A O 1
ATOM 661 N N . ILE A 1 84 ? 19.665 2.613 -22.281 1.00 85.25 84 ILE A N 1
ATOM 662 C CA . ILE A 1 84 ? 18.274 3.046 -22.166 1.00 85.25 84 ILE A CA 1
ATOM 663 C C . ILE A 1 84 ? 18.212 4.564 -21.957 1.00 85.25 84 ILE A C 1
ATOM 665 O O . ILE A 1 84 ? 19.056 5.159 -21.290 1.00 85.25 84 ILE A O 1
ATOM 669 N N . ARG A 1 85 ? 17.216 5.216 -22.560 1.00 87.69 85 ARG A N 1
ATOM 670 C CA . ARG A 1 85 ? 16.964 6.648 -22.364 1.00 87.69 85 ARG A CA 1
ATOM 671 C C . ARG A 1 85 ? 15.763 6.814 -21.446 1.00 87.69 85 ARG A C 1
ATOM 673 O O . ARG A 1 85 ? 14.627 6.708 -21.902 1.00 87.69 85 ARG A O 1
ATOM 680 N N . THR A 1 86 ? 16.018 7.080 -20.173 1.00 87.81 86 THR A N 1
ATOM 681 C CA . THR A 1 86 ? 14.968 7.368 -19.193 1.00 87.81 86 THR A CA 1
ATOM 682 C C . THR A 1 86 ? 14.442 8.790 -19.400 1.00 87.81 86 THR A C 1
ATOM 684 O O . THR A 1 86 ? 15.215 9.739 -19.542 1.00 87.81 86 THR A O 1
ATOM 687 N N . LYS A 1 87 ? 13.118 8.960 -19.421 1.00 88.12 87 LYS A N 1
ATOM 688 C CA . LYS A 1 87 ? 12.469 10.273 -19.443 1.00 88.12 87 LYS A CA 1
ATOM 689 C C . LYS A 1 87 ? 11.295 10.258 -18.480 1.00 88.12 87 LYS A C 1
ATOM 691 O O . LYS A 1 87 ? 10.463 9.358 -18.556 1.00 88.12 87 LYS A O 1
ATOM 696 N N . ASP A 1 88 ? 11.221 11.274 -17.626 1.00 83.94 88 ASP A N 1
ATOM 697 C CA . ASP A 1 88 ? 10.056 11.453 -16.773 1.00 83.94 88 ASP A CA 1
ATOM 698 C C . ASP A 1 88 ? 8.822 11.764 -17.629 1.00 83.94 88 ASP A C 1
ATOM 700 O O . ASP A 1 88 ? 8.837 12.611 -18.534 1.00 83.94 88 ASP A O 1
ATOM 704 N N . TRP A 1 89 ? 7.757 11.025 -17.357 1.00 82.19 89 TRP A N 1
ATOM 705 C CA . TRP A 1 89 ? 6.473 11.173 -18.005 1.00 82.19 89 TRP A CA 1
ATOM 706 C C . TRP A 1 89 ? 5.511 11.703 -16.954 1.00 82.19 89 TRP A C 1
ATOM 708 O O . TRP A 1 89 ? 5.160 10.980 -16.027 1.00 82.19 89 TRP A O 1
ATOM 718 N N . GLY A 1 90 ? 5.076 12.958 -17.124 1.00 75.94 90 GLY A N 1
ATOM 719 C CA . GLY A 1 90 ? 4.096 13.635 -16.267 1.00 75.94 90 GLY A CA 1
ATOM 720 C C . GLY A 1 90 ? 2.700 13.018 -16.374 1.00 75.94 90 GLY A C 1
ATOM 721 O O . GLY A 1 90 ? 1.754 13.660 -16.828 1.00 75.94 90 GLY A O 1
ATOM 722 N N . PHE A 1 91 ? 2.591 11.745 -16.016 1.00 73.06 91 PHE A N 1
ATOM 723 C CA . PHE A 1 91 ? 1.368 10.979 -16.006 1.00 73.06 91 PHE A CA 1
ATOM 724 C C . PHE A 1 91 ? 0.491 11.458 -14.854 1.00 73.06 91 PHE A C 1
ATOM 726 O O . PHE A 1 91 ? 0.834 11.323 -13.681 1.00 73.06 91 PHE A O 1
ATOM 733 N N . VAL A 1 92 ? -0.667 12.011 -15.199 1.00 72.00 92 VAL A N 1
ATOM 734 C CA . VAL A 1 92 ? -1.692 12.384 -14.229 1.00 72.00 92 VAL A CA 1
ATOM 735 C C . VAL A 1 92 ? -2.751 11.293 -14.248 1.00 72.00 92 VAL A C 1
ATOM 737 O O . VAL A 1 92 ? -3.435 11.103 -15.254 1.00 72.00 92 VAL A O 1
ATOM 740 N N . LEU A 1 93 ? -2.893 10.570 -13.135 1.00 68.56 93 LEU A N 1
ATOM 741 C CA . LEU A 1 93 ? -4.049 9.702 -12.936 1.00 68.56 93 LEU A CA 1
ATOM 742 C C . LEU A 1 93 ? -5.310 10.561 -12.938 1.00 68.56 93 LEU A C 1
ATOM 744 O O . LEU A 1 93 ? -5.433 11.477 -12.125 1.00 68.56 93 LEU A O 1
ATOM 748 N N . ASP A 1 94 ? -6.246 10.230 -13.825 1.00 71.19 94 ASP A N 1
ATOM 749 C CA . ASP A 1 94 ? -7.572 10.834 -13.838 1.00 71.19 94 ASP A CA 1
ATOM 750 C C . ASP A 1 94 ? -8.197 10.697 -12.441 1.00 71.19 94 ASP A C 1
ATOM 752 O O . ASP A 1 94 ? -8.418 9.592 -11.932 1.00 71.19 94 ASP A O 1
ATOM 756 N N . GLU A 1 95 ? -8.444 11.829 -11.784 1.00 61.91 95 GLU A N 1
ATOM 757 C CA . GLU A 1 95 ? -8.963 11.854 -10.418 1.00 61.91 95 GLU A CA 1
ATOM 758 C C . GLU A 1 95 ? -10.356 11.228 -10.316 1.00 61.91 95 GLU A C 1
ATOM 760 O O . GLU A 1 95 ? -10.746 10.774 -9.239 1.00 61.91 95 GLU A O 1
ATOM 765 N N . SER A 1 96 ? -11.082 11.129 -11.435 1.00 57.88 96 SER A N 1
ATOM 766 C CA . SER A 1 96 ? -12.363 10.424 -11.504 1.00 57.88 96 SER A CA 1
ATOM 767 C C . SER A 1 96 ? -12.223 8.903 -11.328 1.00 57.88 96 SER A C 1
ATOM 769 O O . SER A 1 96 ? -13.171 8.245 -10.892 1.00 57.88 96 SER A O 1
ATOM 771 N N . LEU A 1 97 ? -11.030 8.351 -11.592 1.00 54.28 97 LEU A N 1
ATOM 772 C CA . LEU A 1 97 ? -10.685 6.936 -11.434 1.00 54.28 97 LEU A CA 1
ATOM 773 C C . LEU A 1 97 ? -9.965 6.624 -10.120 1.00 54.28 97 LEU A C 1
ATOM 775 O O . LEU A 1 97 ? -9.769 5.442 -9.819 1.00 54.28 97 LEU A O 1
ATOM 779 N N . LYS A 1 98 ? -9.610 7.633 -9.303 1.00 55.12 98 LYS A N 1
ATOM 780 C CA . LYS A 1 98 ? -9.219 7.406 -7.903 1.00 55.12 98 LYS A CA 1
ATOM 781 C C . LYS A 1 98 ? -10.419 6.757 -7.218 1.00 55.12 98 LYS A C 1
ATOM 783 O O . LYS A 1 98 ? -11.346 7.440 -6.781 1.00 55.12 98 LYS A O 1
ATOM 788 N N . GLN A 1 99 ? -10.439 5.423 -7.161 1.00 52.50 99 GLN A N 1
ATOM 789 C CA . GLN A 1 99 ? -11.434 4.689 -6.395 1.00 52.50 99 GLN A CA 1
ATOM 790 C C . GLN A 1 99 ? -11.392 5.263 -4.985 1.00 52.50 99 GLN A C 1
ATOM 792 O O . GLN A 1 99 ? -10.4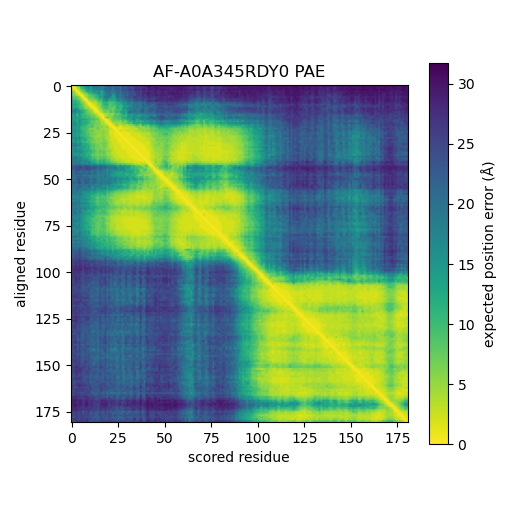25 5.044 -4.257 1.00 52.50 99 GLN A O 1
ATOM 797 N N . LYS A 1 100 ? -12.432 6.028 -4.621 1.00 56.59 100 LYS A N 1
ATOM 798 C CA . LYS A 1 100 ? -12.669 6.463 -3.242 1.00 56.59 100 LYS A CA 1
ATOM 799 C C . LYS A 1 100 ? -12.421 5.237 -2.386 1.00 56.59 100 LYS A C 1
ATOM 801 O O . LYS A 1 100 ? -13.063 4.220 -2.646 1.00 56.59 100 LYS A O 1
ATOM 806 N N . SER A 1 101 ? -11.451 5.300 -1.478 1.00 58.31 101 SER A N 1
ATOM 807 C CA . SER A 1 101 ? -11.037 4.157 -0.671 1.00 58.31 101 SER A CA 1
ATOM 808 C C . SER A 1 101 ? -12.283 3.549 -0.030 1.00 58.31 101 SER A C 1
ATOM 810 O O . SER A 1 101 ? -12.884 4.113 0.877 1.00 58.31 101 SER A O 1
ATOM 812 N N . LYS A 1 102 ? -12.770 2.438 -0.588 1.00 62.84 102 LYS A N 1
ATOM 813 C CA . LYS A 1 102 ? -13.971 1.792 -0.068 1.00 62.84 102 LYS A CA 1
ATOM 814 C C . LYS A 1 102 ? -13.547 0.985 1.139 1.00 62.84 102 LYS A C 1
ATOM 816 O O . LYS A 1 102 ? -12.499 0.339 1.134 1.00 62.84 102 LYS A O 1
ATOM 821 N N . ILE A 1 103 ? -14.374 1.011 2.173 1.00 69.19 103 ILE A N 1
ATOM 822 C CA . ILE A 1 103 ? -14.197 0.123 3.312 1.00 69.19 103 ILE A CA 1
ATOM 823 C C . ILE A 1 103 ? -14.213 -1.313 2.783 1.00 69.19 103 ILE A C 1
ATOM 825 O O . ILE A 1 103 ? -15.125 -1.715 2.058 1.00 69.19 103 ILE A O 1
ATOM 829 N N . ARG A 1 104 ? -13.152 -2.069 3.084 1.00 73.25 104 ARG A N 1
ATOM 830 C CA . ARG A 1 104 ? -13.017 -3.454 2.631 1.00 73.25 104 ARG A CA 1
ATOM 831 C C . ARG A 1 104 ? -14.140 -4.291 3.242 1.00 73.25 104 ARG A C 1
ATOM 833 O O . ARG A 1 104 ? -14.333 -4.246 4.459 1.00 73.25 104 ARG A O 1
ATOM 840 N N . LYS A 1 105 ? -14.826 -5.078 2.410 1.00 68.62 105 LYS A N 1
ATOM 841 C CA . LYS A 1 105 ? -15.841 -6.028 2.879 1.00 68.62 105 LYS A CA 1
ATOM 842 C C . LYS A 1 105 ? -15.231 -7.040 3.855 1.00 68.62 105 LYS A C 1
ATOM 844 O O . LYS A 1 105 ? -14.133 -7.537 3.603 1.00 68.62 105 LYS A O 1
ATOM 849 N N . GLY A 1 106 ? -15.922 -7.321 4.954 1.00 71.69 106 GLY A N 1
ATOM 850 C CA . GLY A 1 106 ? -15.475 -8.179 6.051 1.00 71.69 106 GLY A CA 1
ATOM 851 C C . GLY A 1 106 ? -14.445 -7.539 6.988 1.00 71.69 106 GLY A C 1
ATOM 852 O O . GLY A 1 106 ? -13.826 -8.247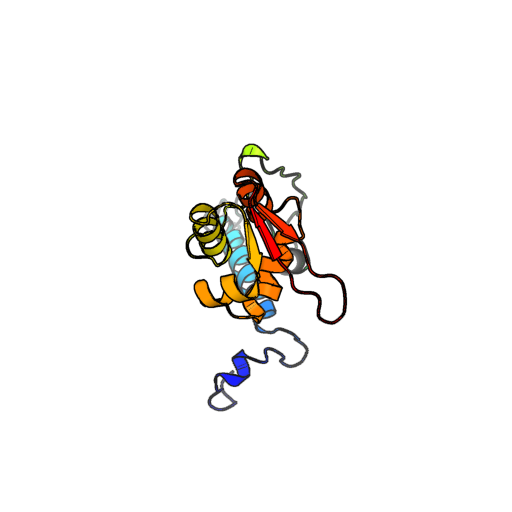 7.774 1.00 71.69 106 GLY A O 1
ATOM 853 N N . SER A 1 107 ? -14.208 -6.225 6.904 1.00 83.69 107 SER A N 1
ATOM 854 C CA . SER A 1 107 ? -13.288 -5.535 7.821 1.00 83.69 107 SER A CA 1
ATOM 855 C C . SER A 1 107 ? -13.975 -5.087 9.113 1.00 83.69 107 SER A C 1
ATOM 857 O O . SER A 1 107 ? -15.182 -4.847 9.146 1.00 83.69 107 SER A O 1
ATOM 859 N N . ALA A 1 108 ? -13.181 -4.868 10.168 1.00 82.75 108 ALA A N 1
ATOM 860 C CA . ALA A 1 108 ? -13.658 -4.299 11.433 1.00 82.75 108 ALA A CA 1
ATOM 861 C C . ALA A 1 108 ? -14.376 -2.945 11.250 1.00 82.75 108 ALA A C 1
ATOM 863 O O . ALA A 1 108 ? -15.269 -2.601 12.020 1.00 82.75 108 ALA A O 1
ATOM 864 N N . HIS A 1 109 ? -14.017 -2.184 10.210 1.00 86.38 109 HIS A N 1
ATOM 865 C CA . HIS A 1 109 ? -14.666 -0.922 9.855 1.00 86.38 109 HIS A CA 1
ATOM 866 C C . HIS A 1 109 ? -16.108 -1.120 9.362 1.00 86.38 109 HIS A C 1
ATOM 868 O O . HIS A 1 109 ? -16.991 -0.357 9.747 1.00 86.38 109 HIS A O 1
ATOM 874 N N . GLU A 1 110 ? -16.362 -2.147 8.544 1.00 88.06 110 GLU A N 1
ATOM 875 C CA . GLU A 1 110 ? -17.716 -2.478 8.082 1.00 88.06 110 GLU A CA 1
ATOM 876 C C . GLU A 1 110 ? -18.566 -3.030 9.229 1.00 88.06 110 GLU A C 1
ATOM 878 O O . GLU A 1 110 ? -19.704 -2.603 9.406 1.00 88.06 110 GLU A O 1
ATOM 883 N N . ALA A 1 111 ? -17.994 -3.916 10.052 1.00 87.06 111 ALA A N 1
ATOM 884 C CA . ALA A 1 111 ? -18.675 -4.466 11.223 1.00 87.06 111 ALA A CA 1
ATOM 885 C C . ALA A 1 111 ? -19.109 -3.360 12.198 1.00 87.06 111 ALA A C 1
ATOM 887 O O . ALA A 1 111 ? -20.242 -3.357 12.677 1.00 87.06 111 ALA A O 1
ATOM 888 N N . LEU A 1 112 ? -18.241 -2.370 12.432 1.00 89.44 112 LEU A N 1
ATOM 889 C CA . LEU A 1 112 ? -18.559 -1.206 13.254 1.00 89.44 112 LEU A CA 1
ATOM 890 C C . LEU A 1 112 ? -19.693 -0.358 12.659 1.00 89.44 112 LEU A C 1
ATOM 892 O O . LEU A 1 112 ? -20.585 0.069 13.392 1.00 89.44 112 LEU A O 1
ATOM 896 N N . LEU A 1 113 ? -19.672 -0.112 11.346 1.00 90.62 113 LEU A N 1
ATOM 897 C CA . LEU A 1 113 ? -20.741 0.622 10.665 1.00 90.62 113 LEU A CA 1
ATOM 898 C C . LEU A 1 113 ? -22.078 -0.107 10.776 1.00 90.62 113 LEU A C 1
ATOM 900 O O . LEU A 1 113 ? -23.060 0.495 11.203 1.00 90.62 113 LEU A O 1
ATOM 904 N N . ALA A 1 114 ? -22.108 -1.400 10.451 1.00 89.62 114 ALA A N 1
ATOM 905 C CA . ALA A 1 114 ? -23.309 -2.225 10.539 1.00 89.62 114 ALA A CA 1
ATOM 906 C C . ALA A 1 114 ? -23.846 -2.294 11.977 1.00 89.62 114 ALA A C 1
ATOM 908 O O . ALA A 1 114 ? -25.053 -2.195 12.203 1.00 89.62 114 ALA A O 1
ATOM 909 N N . TYR A 1 115 ? -22.956 -2.395 12.967 1.00 90.31 115 TYR A N 1
ATOM 910 C CA . TYR A 1 115 ? -23.336 -2.342 14.375 1.00 90.31 115 TYR A CA 1
ATOM 911 C C . TYR A 1 115 ? -24.015 -1.014 14.708 1.00 90.31 115 TYR A C 1
ATOM 913 O O . TYR A 1 115 ? -25.148 -1.003 15.184 1.00 90.31 115 TYR A O 1
ATOM 921 N N . MET A 1 116 ? -23.369 0.115 14.398 1.00 89.81 116 MET A N 1
ATOM 922 C CA . MET A 1 116 ? -23.904 1.439 14.721 1.00 89.81 116 MET A CA 1
ATOM 923 C C . MET A 1 116 ? -25.172 1.792 13.936 1.00 89.81 116 MET A C 1
ATOM 925 O O . MET A 1 116 ? -25.991 2.562 14.438 1.00 89.81 116 MET A O 1
ATOM 929 N N . GLN A 1 117 ? -25.386 1.229 12.745 1.00 90.00 117 GLN A N 1
ATOM 930 C CA . GLN A 1 117 ? -26.648 1.368 12.009 1.00 90.00 117 GLN A CA 1
ATOM 931 C C . GLN A 1 117 ? -27.825 0.788 12.799 1.00 90.00 117 GLN A C 1
ATOM 933 O O . GLN A 1 117 ? -28.849 1.458 12.923 1.00 90.00 117 GLN A O 1
ATOM 938 N N . ASN A 1 118 ? -27.640 -0.389 13.400 1.00 89.19 118 ASN A N 1
ATOM 939 C CA . ASN A 1 118 ? -28.680 -1.114 14.136 1.00 89.19 118 ASN A CA 1
ATOM 940 C C . ASN A 1 118 ? -28.892 -0.625 15.578 1.00 89.19 118 ASN A C 1
ATOM 942 O O . ASN A 1 118 ? -29.862 -1.013 16.224 1.00 89.19 118 ASN A O 1
ATOM 946 N N . GLN A 1 119 ? -28.004 0.224 16.098 1.00 89.25 119 GLN A N 1
ATOM 947 C CA . GLN A 1 119 ? -28.144 0.783 17.439 1.00 89.25 119 GLN A CA 1
ATOM 948 C C . GLN A 1 119 ? -29.161 1.932 17.495 1.00 89.25 119 GLN A C 1
ATOM 950 O O . GLN A 1 119 ? -29.246 2.756 16.580 1.00 89.25 119 GLN A O 1
ATOM 955 N N . SER A 1 120 ? -29.902 2.023 18.599 1.00 87.44 120 SER A N 1
ATOM 956 C CA . SER A 1 120 ? -30.736 3.187 18.918 1.00 87.44 120 SER A CA 1
ATOM 957 C C . SER A 1 120 ? -29.887 4.452 19.144 1.00 87.44 120 SER A C 1
ATOM 959 O O . SER A 1 120 ? -28.685 4.352 19.391 1.00 87.44 120 SER A O 1
ATOM 961 N N . PRO A 1 121 ? -30.468 5.660 19.075 1.00 89.81 121 PRO A N 1
ATOM 962 C CA . PRO A 1 121 ? -29.781 6.875 19.509 1.00 89.81 121 PRO A CA 1
ATOM 963 C C . PRO A 1 121 ? -29.324 6.761 20.970 1.00 89.81 121 PRO A C 1
ATOM 965 O O . PRO A 1 121 ? -30.060 6.246 21.815 1.00 89.81 121 PRO A O 1
ATOM 968 N N . GLY A 1 122 ? -28.105 7.210 21.269 1.00 89.75 122 GLY A N 1
ATOM 969 C CA . GLY A 1 122 ? -27.525 7.083 22.605 1.00 89.75 122 GLY A CA 1
ATOM 970 C C . GLY A 1 122 ? -25.999 7.083 22.646 1.00 89.75 122 GLY A C 1
ATOM 971 O O . GLY A 1 122 ? -25.311 7.174 21.624 1.00 89.75 122 GLY A O 1
ATOM 972 N N . GLU A 1 123 ? -25.466 6.984 23.865 1.00 89.00 123 GLU A N 1
ATOM 973 C CA . GLU A 1 123 ? -24.030 6.865 24.114 1.00 89.00 123 GLU A CA 1
ATOM 974 C C . GLU A 1 123 ? -23.614 5.399 24.270 1.00 89.00 123 GLU A C 1
ATOM 976 O O . GLU A 1 123 ? -24.115 4.670 25.127 1.00 89.00 123 GLU A O 1
ATOM 981 N N . TYR A 1 124 ? -22.631 4.985 23.475 1.00 90.12 124 TYR A N 1
ATOM 982 C CA . TYR A 1 124 ? -22.093 3.632 23.461 1.00 90.12 124 TYR A CA 1
ATOM 983 C C . TYR A 1 124 ? -20.627 3.637 23.883 1.00 90.12 124 TYR A C 1
ATOM 985 O O . TYR A 1 124 ? -19.766 4.272 23.266 1.00 90.12 124 TYR A O 1
ATOM 993 N N . ALA A 1 125 ? -20.322 2.904 24.954 1.00 89.19 125 ALA A N 1
ATOM 994 C CA . ALA A 1 125 ? -18.952 2.713 25.404 1.00 89.19 125 ALA A CA 1
ATOM 995 C C . ALA A 1 125 ? -18.193 1.806 24.427 1.00 89.19 125 ALA A C 1
ATOM 997 O O . ALA A 1 125 ? -18.645 0.704 24.119 1.00 89.19 125 ALA A O 1
ATOM 998 N N . VAL A 1 126 ? -16.989 2.216 24.016 1.00 88.44 126 VAL A N 1
ATOM 999 C CA . VAL A 1 126 ? -16.150 1.431 23.090 1.00 88.44 126 VAL A CA 1
ATOM 1000 C C . VAL A 1 126 ? -15.850 0.028 23.625 1.00 88.44 126 VAL A C 1
ATOM 1002 O O . VAL A 1 126 ? -15.770 -0.913 22.848 1.00 88.44 126 VAL A O 1
ATOM 1005 N N . ALA A 1 127 ? -15.722 -0.137 24.945 1.00 86.56 127 ALA A N 1
ATOM 1006 C CA . ALA A 1 127 ? -15.505 -1.448 25.558 1.00 86.56 127 ALA A CA 1
ATOM 1007 C C . ALA A 1 127 ? -16.655 -2.431 25.271 1.00 86.56 127 ALA A C 1
ATOM 1009 O O . ALA A 1 127 ? -16.400 -3.599 25.000 1.00 86.56 127 ALA A O 1
ATOM 1010 N N . LYS A 1 128 ? -17.903 -1.944 25.270 1.00 87.94 128 LYS A N 1
ATOM 1011 C CA . LYS A 1 128 ? -19.077 -2.758 24.938 1.00 87.94 128 LYS A CA 1
ATOM 1012 C C . LYS A 1 128 ? -19.083 -3.119 23.453 1.00 87.94 128 LYS A C 1
ATOM 1014 O O . LYS A 1 128 ? -19.223 -4.281 23.117 1.00 87.94 128 LYS A O 1
ATOM 1019 N N . ILE A 1 129 ? -18.813 -2.142 22.585 1.00 88.88 129 ILE A N 1
ATOM 1020 C CA . ILE A 1 129 ? -18.743 -2.353 21.129 1.00 88.88 129 ILE A CA 1
ATOM 1021 C C . ILE A 1 129 ? -17.673 -3.392 20.770 1.00 88.88 129 ILE A C 1
ATOM 1023 O O . ILE A 1 129 ? -17.910 -4.262 19.943 1.00 88.88 129 ILE A O 1
ATOM 1027 N N . LYS A 1 130 ? -16.498 -3.323 21.408 1.00 89.81 130 LYS A N 1
ATOM 1028 C CA . LYS A 1 130 ? -15.422 -4.303 21.210 1.00 89.81 130 LYS A CA 1
ATOM 1029 C C . LYS A 1 130 ? -15.839 -5.711 21.606 1.00 89.81 130 LYS A C 1
ATOM 1031 O O . LYS A 1 130 ? -15.548 -6.636 20.865 1.00 89.81 130 LYS A O 1
ATOM 1036 N N . SER A 1 131 ? -16.509 -5.847 22.750 1.00 88.94 131 SER A N 1
ATOM 1037 C CA . SER A 1 131 ? -17.004 -7.138 23.226 1.00 88.94 131 SER A CA 1
ATOM 1038 C C . SER A 1 131 ? -18.081 -7.702 22.302 1.00 88.94 131 SER A C 1
ATOM 1040 O O . SER A 1 131 ? -18.055 -8.888 22.004 1.00 88.94 131 SER A O 1
ATOM 1042 N N . ASP A 1 132 ? -19.003 -6.862 21.830 1.00 88.06 132 ASP A N 1
ATOM 1043 C CA . ASP A 1 132 ? -20.109 -7.293 20.970 1.00 88.06 132 ASP A CA 1
ATOM 1044 C C . ASP A 1 132 ? -19.635 -7.670 19.553 1.00 88.06 132 ASP A C 1
ATOM 1046 O O . ASP A 1 132 ? -20.258 -8.496 18.891 1.00 88.06 132 ASP A O 1
ATOM 1050 N N . LEU A 1 133 ? -18.541 -7.062 19.081 1.00 88.38 133 LEU A N 1
ATOM 1051 C CA . LEU A 1 133 ? -17.939 -7.323 17.768 1.00 88.38 133 LEU A CA 1
ATOM 1052 C C . LEU A 1 133 ? -16.746 -8.292 17.810 1.00 88.38 133 LEU A C 1
ATOM 1054 O O . LEU A 1 133 ? -16.105 -8.485 16.779 1.00 88.38 133 LEU A O 1
ATOM 1058 N N . ASP A 1 134 ? -16.429 -8.848 18.983 1.00 87.94 134 ASP A N 1
ATOM 1059 C CA . ASP A 1 134 ? -15.256 -9.699 19.231 1.00 87.94 134 ASP A CA 1
ATOM 1060 C C . ASP A 1 134 ? -13.940 -9.103 18.678 1.00 87.94 134 ASP A C 1
ATOM 1062 O O . ASP A 1 134 ? -13.110 -9.757 18.045 1.00 87.94 134 ASP A O 1
ATOM 1066 N N . LEU A 1 135 ? -13.763 -7.790 18.870 1.00 87.81 135 LEU A N 1
ATOM 1067 C CA . LEU A 1 135 ? -12.599 -7.056 18.379 1.00 87.81 135 LEU A CA 1
ATOM 1068 C C . LEU A 1 135 ? -11.484 -7.039 19.421 1.00 87.81 135 LEU A C 1
ATOM 1070 O O . LEU A 1 135 ? -11.661 -6.547 20.539 1.00 87.81 135 LEU A O 1
ATOM 1074 N N . SER A 1 136 ? -10.288 -7.463 19.010 1.00 87.25 136 SER A N 1
ATOM 1075 C CA . SER A 1 136 ? -9.097 -7.351 19.848 1.00 87.25 136 SER A CA 1
ATOM 1076 C C . SER A 1 136 ? -8.689 -5.892 20.086 1.00 87.25 136 SER A C 1
ATOM 1078 O O . SER A 1 136 ? -8.888 -4.986 19.264 1.00 87.25 136 SER A O 1
ATOM 1080 N N . ASP A 1 137 ? -8.076 -5.655 21.245 1.00 84.38 137 ASP A N 1
ATOM 1081 C CA . ASP A 1 137 ? -7.645 -4.322 21.664 1.00 84.38 137 ASP A CA 1
ATOM 1082 C C . ASP A 1 137 ? -6.553 -3.727 20.762 1.00 84.38 137 ASP A C 1
ATOM 1084 O O . ASP A 1 137 ? -6.525 -2.504 20.571 1.00 84.38 137 ASP A O 1
ATOM 1088 N N . SER A 1 138 ? -5.685 -4.576 20.202 1.00 84.06 138 SER A N 1
ATOM 1089 C CA . SER A 1 138 ? -4.657 -4.199 19.227 1.00 84.06 138 SER A CA 1
ATOM 1090 C C . SER A 1 138 ? -5.289 -3.746 17.913 1.00 84.06 138 SER A C 1
ATOM 1092 O O . SER A 1 138 ? -5.071 -2.602 17.509 1.00 84.06 138 SER A O 1
ATOM 1094 N N . LEU A 1 139 ? -6.173 -4.566 17.322 1.00 83.94 139 LEU A N 1
ATOM 1095 C CA . LEU A 1 139 ? -6.888 -4.229 16.083 1.00 83.94 139 LEU A CA 1
ATOM 1096 C C . LEU A 1 139 ? -7.623 -2.897 16.206 1.00 83.94 139 LEU A C 1
ATOM 1098 O O . LEU A 1 139 ? -7.535 -2.053 15.312 1.00 83.94 139 LEU A O 1
ATOM 1102 N N . TRP A 1 140 ? -8.310 -2.672 17.328 1.00 86.38 140 TRP A N 1
ATOM 1103 C CA . TRP A 1 140 ? -9.009 -1.414 17.555 1.00 86.38 140 TRP A CA 1
ATOM 1104 C C . TRP A 1 140 ? -8.067 -0.211 17.583 1.00 86.38 140 TRP A C 1
ATOM 1106 O O . TRP A 1 140 ? -8.370 0.815 16.980 1.00 86.38 140 TRP A O 1
ATOM 1116 N N . LYS A 1 141 ? -6.952 -0.290 18.315 1.00 85.00 141 LYS A N 1
ATOM 1117 C CA . LYS A 1 141 ? -6.034 0.849 18.469 1.00 85.00 141 LYS A CA 1
ATOM 1118 C C . LYS A 1 141 ? -5.295 1.165 17.171 1.00 85.00 141 LYS A C 1
ATOM 1120 O O . LYS A 1 141 ? -5.168 2.340 16.832 1.00 85.00 141 LYS A O 1
ATOM 1125 N N . GLU A 1 142 ? -4.829 0.136 16.472 1.00 82.88 142 GLU A N 1
ATOM 1126 C CA . GLU A 1 142 ? -3.983 0.276 15.285 1.00 82.88 142 GLU A CA 1
ATOM 1127 C C . GLU A 1 142 ? -4.773 0.699 14.046 1.00 82.88 142 GLU A C 1
ATOM 1129 O O . GLU A 1 142 ? -4.311 1.557 13.291 1.00 82.88 142 GLU A O 1
ATOM 1134 N N . SER A 1 143 ? -5.979 0.150 13.862 1.00 84.38 143 SER A N 1
ATOM 1135 C CA . SER A 1 143 ? -6.795 0.403 12.669 1.00 84.38 143 SER A CA 1
ATOM 1136 C C . SER A 1 143 ? -7.955 1.360 12.950 1.00 84.38 143 SER A C 1
ATOM 1138 O O . SER A 1 143 ? -7.941 2.510 12.507 1.00 84.38 143 SER A O 1
ATOM 1140 N N . VAL A 1 144 ? -8.929 0.927 13.751 1.00 85.50 144 VAL A N 1
ATOM 1141 C CA . VAL A 1 144 ? -10.230 1.594 13.893 1.00 85.50 144 VAL A CA 1
ATOM 1142 C C . VAL A 1 144 ? -10.106 2.962 14.567 1.00 85.50 144 VAL A C 1
ATOM 1144 O O . VAL A 1 144 ? -10.573 3.969 14.044 1.00 85.50 144 VAL A O 1
ATOM 1147 N N . ALA A 1 145 ? -9.430 3.046 15.713 1.00 85.81 145 ALA A N 1
ATOM 1148 C CA . ALA A 1 145 ? -9.259 4.292 16.456 1.00 85.81 145 ALA A CA 1
ATOM 1149 C C . ALA A 1 145 ? -8.393 5.309 15.701 1.00 85.81 145 ALA A C 1
ATOM 1151 O O . ALA A 1 145 ? -8.603 6.515 15.843 1.00 85.81 145 ALA A O 1
ATOM 1152 N N . LYS A 1 146 ? -7.422 4.834 14.912 1.00 85.31 146 LYS A N 1
ATOM 1153 C CA . LYS A 1 146 ? -6.599 5.683 14.048 1.00 85.31 146 LYS A CA 1
ATOM 1154 C C . LYS A 1 146 ? -7.443 6.254 12.907 1.00 85.31 146 LYS A C 1
ATOM 1156 O O . LYS A 1 146 ? -7.410 7.463 12.697 1.00 85.31 146 LYS A O 1
ATOM 1161 N N . ALA A 1 147 ? -8.259 5.420 12.260 1.00 85.44 147 ALA A N 1
ATOM 1162 C CA . ALA A 1 147 ? -9.192 5.832 11.214 1.00 85.44 147 ALA A CA 1
ATOM 1163 C C . ALA A 1 147 ? -10.221 6.862 11.715 1.00 85.44 147 ALA A C 1
ATOM 1165 O O . ALA A 1 147 ? -10.396 7.902 11.089 1.00 85.44 147 ALA A O 1
ATOM 1166 N N . LEU A 1 148 ? -10.829 6.631 12.884 1.00 85.75 148 LEU A N 1
ATOM 1167 C CA . LEU A 1 148 ? -11.838 7.521 13.482 1.00 85.75 148 LEU A CA 1
ATOM 1168 C C . LEU A 1 148 ? -11.304 8.902 13.894 1.00 85.75 148 LEU A C 1
ATOM 1170 O O . LEU A 1 148 ? -12.085 9.825 14.111 1.00 85.75 148 LEU A O 1
ATOM 1174 N N . ARG A 1 149 ? -9.983 9.058 14.048 1.00 85.00 149 ARG A N 1
ATOM 1175 C CA . ARG A 1 149 ? -9.349 10.358 14.337 1.00 85.00 149 ARG A CA 1
ATOM 1176 C C . ARG A 1 149 ? -9.115 11.192 13.080 1.00 85.00 149 ARG A C 1
ATOM 1178 O O . ARG A 1 149 ? -8.905 12.396 13.192 1.00 85.00 149 ARG A O 1
ATOM 1185 N N . VAL A 1 150 ? -9.133 10.567 11.906 1.00 84.62 150 VAL A N 1
ATOM 1186 C CA . VAL A 1 150 ? -8.943 11.239 10.623 1.00 84.62 150 VAL A CA 1
ATOM 1187 C C . VAL A 1 150 ? -10.318 11.608 10.071 1.00 84.62 150 VAL A C 1
ATOM 1189 O O . VAL A 1 150 ? -11.119 10.735 9.737 1.00 84.62 150 VAL A O 1
ATOM 1192 N N . ALA A 1 151 ? -10.594 12.910 9.974 1.00 80.12 151 ALA A N 1
ATOM 1193 C CA . ALA A 1 151 ? -11.888 13.421 9.511 1.00 80.12 151 ALA A CA 1
ATOM 1194 C C . ALA A 1 151 ? -12.195 13.032 8.054 1.00 80.12 151 ALA A C 1
ATOM 1196 O O . ALA A 1 151 ? -13.345 12.783 7.704 1.00 80.12 151 ALA A O 1
ATOM 1197 N N . ASP A 1 152 ? -11.161 12.940 7.215 1.00 81.31 152 ASP A N 1
ATOM 1198 C CA . ASP A 1 152 ? -11.312 12.631 5.792 1.00 81.31 152 ASP A CA 1
ATOM 1199 C C . ASP A 1 152 ? -11.490 11.128 5.500 1.00 81.31 152 ASP A C 1
ATOM 1201 O O . ASP A 1 152 ? -11.820 10.734 4.379 1.00 81.31 152 ASP A O 1
ATOM 1205 N N . HIS A 1 153 ? -11.309 10.271 6.511 1.00 84.50 153 HIS A N 1
ATOM 1206 C CA . HIS A 1 153 ? -11.350 8.826 6.333 1.00 84.50 153 HIS A CA 1
ATOM 1207 C C . HIS A 1 153 ? -12.778 8.336 6.001 1.00 84.50 153 HIS A C 1
ATOM 1209 O O . HIS A 1 153 ? -13.734 8.774 6.649 1.00 84.50 153 HIS A O 1
ATOM 1215 N N . PRO A 1 154 ? -12.946 7.377 5.065 1.00 85.06 154 PRO A N 1
ATOM 1216 C CA . PRO A 1 154 ? -14.252 6.843 4.655 1.00 85.06 154 PRO A CA 1
ATOM 1217 C C . PRO A 1 154 ? -15.143 6.410 5.825 1.00 85.06 154 PRO A C 1
ATOM 1219 O O . PRO A 1 154 ? -16.286 6.835 5.917 1.00 85.06 154 PRO A O 1
ATOM 1222 N N . LEU A 1 155 ? -14.583 5.659 6.784 1.00 86.38 155 LEU A N 1
ATOM 1223 C CA . LEU A 1 155 ? -15.287 5.238 8.007 1.00 86.38 155 LEU A CA 1
ATOM 1224 C C . LEU A 1 155 ? -15.905 6.415 8.776 1.00 86.38 155 LEU A C 1
ATOM 1226 O O . LEU A 1 155 ? -17.051 6.334 9.205 1.00 86.38 155 LEU A O 1
ATOM 1230 N N . THR A 1 156 ? -15.148 7.497 8.960 1.00 86.94 156 THR A N 1
ATOM 1231 C CA . THR A 1 156 ? -15.596 8.671 9.715 1.00 86.94 156 THR A CA 1
ATOM 1232 C C . THR A 1 156 ? -16.723 9.393 8.976 1.00 86.94 156 THR A C 1
ATOM 1234 O O . THR A 1 156 ? -17.696 9.805 9.601 1.00 86.94 156 THR A O 1
ATOM 1237 N N . LYS A 1 157 ? -16.641 9.485 7.642 1.00 88.44 157 LYS A N 1
ATOM 1238 C CA . LYS A 1 157 ? -17.685 10.078 6.787 1.00 88.44 157 LYS A CA 1
ATOM 1239 C C . LYS A 1 157 ? -18.972 9.250 6.766 1.00 88.44 157 LYS A C 1
ATOM 1241 O O . LYS A 1 157 ? -20.067 9.804 6.880 1.00 88.44 157 LYS A O 1
ATOM 1246 N N . ASP A 1 158 ? -18.848 7.932 6.663 1.00 88.38 158 ASP A N 1
ATOM 1247 C CA . ASP A 1 158 ? -19.995 7.022 6.655 1.00 88.38 158 ASP A CA 1
ATOM 1248 C C . ASP A 1 158 ? -20.702 7.027 8.021 1.00 88.38 158 ASP A C 1
ATOM 1250 O O . ASP A 1 158 ? -21.927 7.123 8.093 1.00 88.38 158 ASP A O 1
ATOM 1254 N N . LEU A 1 159 ? -19.940 7.038 9.122 1.00 88.94 159 LEU A N 1
ATOM 1255 C CA . LEU A 1 159 ? -20.489 7.191 10.475 1.00 88.94 159 LEU A CA 1
ATOM 1256 C C . LEU A 1 159 ? -21.160 8.553 10.679 1.00 88.94 159 LEU A C 1
ATOM 1258 O O . LEU A 1 159 ? -22.247 8.612 11.256 1.00 88.94 159 LEU A O 1
ATOM 1262 N N . ALA A 1 160 ? -20.572 9.633 10.159 1.00 88.25 160 ALA A N 1
ATOM 1263 C CA . ALA A 1 160 ? -21.166 10.967 10.222 1.00 88.25 160 ALA A CA 1
ATOM 1264 C C . ALA A 1 160 ? -22.506 11.043 9.467 1.00 88.25 160 ALA A C 1
ATOM 1266 O O . ALA A 1 160 ? -23.427 11.721 9.922 1.00 88.25 160 ALA A O 1
ATOM 1267 N N . THR A 1 161 ? -22.660 10.289 8.373 1.00 88.81 161 THR A N 1
ATOM 1268 C CA . THR A 1 161 ? -23.929 10.178 7.628 1.00 88.81 161 THR A CA 1
ATOM 1269 C C . THR A 1 161 ? -25.034 9.552 8.488 1.00 88.81 161 THR A C 1
ATOM 1271 O O . THR A 1 161 ? -26.197 9.940 8.400 1.00 88.81 161 THR A O 1
ATOM 1274 N N . ILE A 1 162 ? -24.665 8.636 9.388 1.00 88.50 162 ILE A N 1
ATOM 1275 C CA . ILE A 1 162 ? -25.561 7.988 10.363 1.00 88.50 162 ILE A CA 1
ATOM 1276 C C . ILE A 1 162 ? -25.624 8.796 11.683 1.00 88.50 162 ILE A C 1
ATOM 1278 O O . ILE A 1 162 ? -26.162 8.330 12.685 1.00 88.50 162 ILE A O 1
ATOM 1282 N N . LYS A 1 163 ? -25.085 10.025 11.694 1.00 89.25 163 LYS A N 1
ATOM 1283 C CA . LYS A 1 163 ? -25.002 10.932 12.853 1.00 89.25 163 LYS A CA 1
ATOM 1284 C C . LYS A 1 163 ? -24.272 10.340 14.063 1.00 89.25 163 LYS A C 1
ATOM 1286 O O . LYS A 1 163 ? -24.609 10.627 15.213 1.00 89.25 163 LYS A O 1
ATOM 1291 N N . VAL A 1 164 ? -23.258 9.517 13.805 1.00 90.50 164 VAL A N 1
ATOM 1292 C CA . VAL A 1 164 ? -22.404 8.926 14.835 1.00 90.50 164 VAL A CA 1
ATOM 1293 C C . VAL A 1 164 ? -21.109 9.717 14.954 1.00 90.50 164 VAL A C 1
ATOM 1295 O O . VAL A 1 164 ? -20.349 9.834 13.997 1.00 90.50 164 VAL A O 1
ATOM 1298 N N . ASN A 1 165 ? -20.827 10.198 16.162 1.00 88.50 165 ASN A N 1
ATOM 1299 C CA . ASN A 1 165 ? -19.607 10.919 16.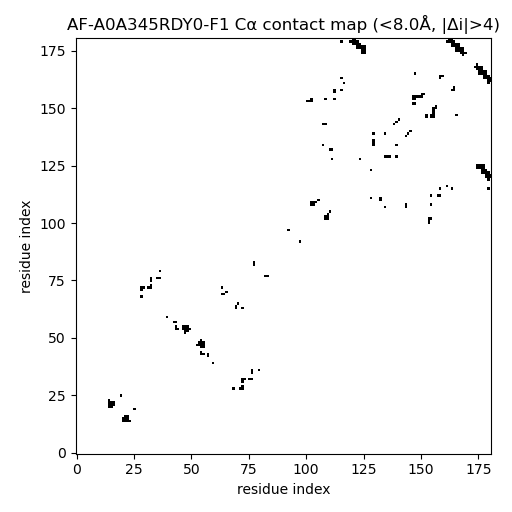500 1.00 88.50 165 ASN A CA 1
ATOM 1300 C C . ASN A 1 165 ? -18.732 10.104 17.452 1.00 88.50 165 ASN A C 1
ATOM 1302 O O . ASN A 1 165 ? -19.201 9.574 18.462 1.00 88.50 165 ASN A O 1
ATOM 1306 N N . TYR A 1 166 ? -17.435 10.038 17.155 1.00 88.69 166 TYR A N 1
ATOM 1307 C CA . TYR A 1 166 ? -16.449 9.405 18.023 1.00 88.69 166 TYR A CA 1
ATOM 1308 C C . TYR A 1 166 ? -15.809 10.432 18.961 1.00 88.69 166 TYR A C 1
ATOM 1310 O O . TYR A 1 166 ? -15.165 11.382 18.520 1.00 88.69 166 TYR A O 1
ATOM 1318 N N . ILE A 1 167 ? -15.941 10.211 20.268 1.00 87.19 167 ILE A N 1
ATOM 1319 C CA . ILE A 1 167 ? -15.312 11.032 21.302 1.00 87.19 167 ILE A CA 1
ATOM 1320 C C . ILE A 1 167 ? -14.188 10.214 21.932 1.00 87.19 167 ILE A C 1
ATOM 1322 O O . ILE A 1 167 ? -14.417 9.294 22.725 1.00 87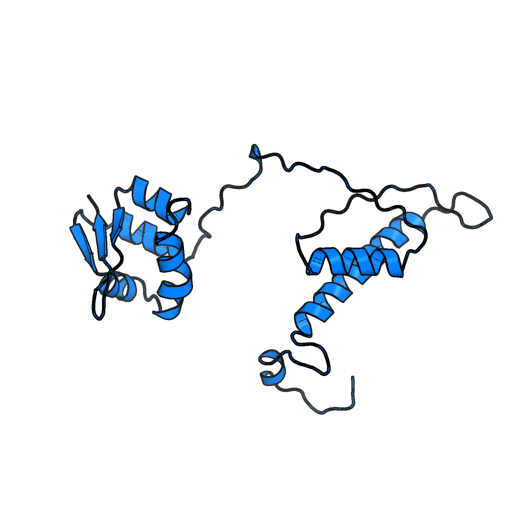.19 167 ILE A O 1
ATOM 1326 N N . ALA A 1 168 ? -12.950 10.560 21.577 1.00 83.62 168 ALA A N 1
ATOM 1327 C CA . ALA A 1 168 ? -11.770 9.975 22.194 1.00 83.62 168 ALA A CA 1
ATOM 1328 C C . ALA A 1 168 ? -11.635 10.458 23.647 1.00 83.62 168 ALA A C 1
ATOM 1330 O O . ALA A 1 168 ? -11.661 11.660 23.917 1.00 83.62 168 ALA A O 1
ATOM 1331 N N . GLY A 1 169 ? -11.438 9.526 24.579 1.00 80.00 169 GLY A N 1
ATOM 1332 C CA . GLY A 1 169 ? -11.104 9.874 25.959 1.00 80.00 169 GLY A CA 1
ATOM 1333 C C . GLY A 1 169 ? -9.738 10.567 26.023 1.00 80.00 169 GLY A C 1
ATOM 1334 O O . GLY A 1 169 ? -8.755 10.037 25.504 1.00 80.00 169 GLY A O 1
ATOM 1335 N N . ARG A 1 170 ? -9.659 11.748 26.651 1.00 73.56 170 ARG A N 1
ATOM 1336 C CA . ARG A 1 170 ? -8.391 12.438 26.947 1.00 73.56 170 ARG A CA 1
ATOM 1337 C C . ARG A 1 170 ? -8.068 12.309 28.437 1.00 73.56 170 ARG A C 1
ATOM 1339 O O . ARG A 1 170 ? -8.859 12.748 29.263 1.00 73.56 170 ARG A O 1
ATOM 1346 N N . GLY A 1 171 ? -6.908 11.735 28.765 1.00 68.50 171 GLY A N 1
ATOM 1347 C CA . GLY A 1 171 ? -6.392 11.612 30.138 1.00 68.50 171 GLY A CA 1
ATOM 1348 C C . GLY A 1 171 ? -6.203 10.169 30.623 1.00 68.50 171 GLY A C 1
ATOM 1349 O O . GLY A 1 171 ? -6.650 9.212 29.987 1.00 68.50 171 GLY A O 1
ATOM 1350 N N . ARG A 1 172 ? -5.524 10.004 31.768 1.00 47.25 172 ARG A N 1
ATOM 1351 C CA . ARG A 1 172 ? -5.331 8.696 32.421 1.00 47.25 172 ARG A CA 1
ATOM 1352 C C . ARG A 1 172 ? -6.698 8.165 32.874 1.00 47.25 172 ARG A C 1
ATOM 1354 O O . ARG A 1 172 ? -7.355 8.789 33.696 1.00 47.25 172 ARG A O 1
ATOM 1361 N N . GLY A 1 173 ? -7.135 7.039 32.307 1.00 64.69 173 GLY A N 1
ATOM 1362 C CA . GLY A 1 173 ? -8.420 6.401 32.632 1.00 64.69 173 GLY A CA 1
ATOM 1363 C C . GLY A 1 173 ? -9.639 6.914 31.851 1.00 64.69 173 GLY A C 1
ATOM 1364 O O . GLY A 1 173 ? -10.740 6.401 32.050 1.00 64.69 173 GLY A O 1
ATOM 1365 N N . ALA A 1 174 ? -9.473 7.879 30.939 1.00 73.06 174 ALA A N 1
ATOM 1366 C CA . ALA A 1 174 ? -10.581 8.389 30.136 1.00 73.06 174 ALA A CA 1
ATOM 1367 C C . ALA A 1 174 ? -11.047 7.345 29.104 1.00 73.06 174 ALA A C 1
ATOM 1369 O O . ALA A 1 174 ? -10.273 6.880 28.265 1.00 73.06 174 ALA A O 1
ATOM 1370 N N . LYS A 1 175 ? -12.333 6.980 29.153 1.00 81.75 175 LYS A N 1
ATOM 1371 C CA . LYS A 1 175 ? -12.932 5.996 28.242 1.00 81.75 175 LYS A CA 1
ATOM 1372 C C . LYS A 1 175 ? -13.399 6.679 26.960 1.00 81.75 175 LYS A C 1
ATOM 1374 O O . LYS A 1 175 ? -13.980 7.759 26.997 1.00 81.75 175 LYS A O 1
ATOM 1379 N N . SER A 1 176 ? -13.142 6.036 25.824 1.00 85.88 176 SER A N 1
ATOM 1380 C CA . SER A 1 176 ? -13.649 6.505 24.530 1.00 85.88 176 SER A CA 1
ATOM 1381 C C . SER A 1 176 ? -15.096 6.049 24.340 1.00 85.88 176 SER A C 1
ATOM 1383 O O . SER A 1 176 ? -15.455 4.938 24.750 1.00 85.88 176 SER A O 1
ATOM 1385 N N . ARG A 1 177 ? -15.919 6.900 23.726 1.00 89.50 177 ARG A N 1
ATOM 1386 C CA . ARG A 1 177 ? -17.351 6.653 23.504 1.00 89.50 177 ARG A CA 1
ATOM 1387 C C . ARG A 1 177 ? -17.770 7.048 22.095 1.00 89.50 177 ARG A C 1
ATOM 1389 O O . ARG A 1 177 ? -17.176 7.941 21.493 1.00 89.50 177 ARG A O 1
ATOM 1396 N N . MET A 1 178 ? -18.791 6.374 21.589 1.00 87.94 178 MET A N 1
ATOM 1397 C CA . MET A 1 178 ? -19.493 6.745 20.366 1.00 87.94 178 MET A CA 1
ATOM 1398 C C . MET A 1 178 ? -20.859 7.298 20.733 1.00 87.94 178 MET A C 1
ATOM 1400 O O . MET A 1 178 ? -21.557 6.717 21.557 1.00 87.94 178 MET A O 1
ATOM 1404 N N . VAL A 1 179 ? -21.222 8.428 20.141 1.00 88.62 179 VAL A N 1
ATOM 1405 C CA . VAL A 1 179 ? -22.497 9.100 20.388 1.00 88.62 179 VAL A CA 1
ATOM 1406 C C . VAL A 1 179 ? -23.278 9.099 19.089 1.00 88.62 179 VAL A C 1
ATOM 1408 O O . VAL A 1 179 ? -22.800 9.652 18.101 1.00 88.62 179 VAL A O 1
ATOM 1411 N N . LYS A 1 180 ? -24.449 8.464 19.087 1.00 90.12 180 LYS A N 1
ATOM 1412 C CA . LYS A 1 180 ? -25.390 8.488 17.965 1.00 90.12 180 LYS A CA 1
ATOM 1413 C C . LYS A 1 180 ? -26.531 9.447 18.294 1.00 90.12 180 LYS A C 1
ATOM 1415 O O . LYS A 1 180 ? -27.162 9.275 19.338 1.00 90.12 180 LYS A O 1
ATOM 1420 N N . LEU A 1 181 ? -26.751 10.438 17.426 1.00 81.62 181 LEU A N 1
ATOM 1421 C CA . LEU A 1 181 ? -27.839 11.421 17.537 1.00 81.62 181 LEU A CA 1
ATOM 1422 C C . LEU A 1 181 ? -29.141 10.919 16.909 1.00 81.62 181 LEU A C 1
ATOM 1424 O O . LEU A 1 181 ? -29.072 10.270 15.840 1.00 81.62 181 LEU A O 1
#

Mean predicted aligned error: 15.27 Å

Solvent-accessible surface area (backbone atoms only — not comparable to full-atom values): 11284 Å² total; per-residue (Å²): 144,86,86,71,74,89,80,57,77,64,56,77,75,52,42,60,50,94,94,33,78,45,44,64,61,51,51,51,47,52,51,50,33,53,52,50,48,51,50,55,50,57,67,41,76,74,49,67,75,50,99,84,65,45,48,71,91,78,90,82,90,81,90,67,60,87,59,71,68,24,52,52,33,53,50,49,44,48,71,78,37,77,84,67,83,88,73,91,71,93,77,74,76,60,70,89,69,56,72,71,74,67,81,54,87,92,33,73,68,47,54,50,50,58,49,58,67,75,49,73,71,43,81,44,50,46,71,57,54,29,62,78,66,73,51,53,72,62,58,41,56,71,48,52,55,50,42,59,70,36,75,86,33,55,68,36,48,57,34,46,75,65,40,36,45,80,46,77,42,78,65,95,88,42,69,40,33,38,39,31,102

Foldseek 3Di:
DPPDPDDPCVCVVQCDDDPDNHVPLVVVLVVVLVVVLVVVVVQFQPDQPDPVSGGDDDDDDDDADDDDSRVSSVVSNCVVPVPDDDDDDPDDDDPVPPPQPDDDPPDPLVLLLVVLLPDDFFKAFVVVVCVVSVHDPCSCVVPVVVQLVDCSRPSVVSCVVQVKHWDDFDDDPGTIMIGGD